Protein AF-0000000072257071 (afdb_homodimer)

Foldseek 3Di:
DKKKKKAKDFAQVLLVVFPPDDDSVCVVVVLQVLLVVLAWDDDDDRMTIHDPPRDPVSVVVSVVCSVVVGVSDVVGMDDIDMDIGDDDDDDVVVVVVLVVVVVVVVVVLVVVLVVCVVVVDDPVVNCVVSVVDDDDPVVPD/DKKKKKAKDFAQVLLVVFPPDDDSVCVVVVLQVLLVVLAWDDDDDRMTIHDPPRDPVSVVVSVVCSVVVGVSDVVGMDDIDMDIGDDDDDDVVVVVVLVVVVVVVVVVLVVVLVVCVVVPHDPVVSCVVSVVDDDDPVVPD

Solvent-accessible surface area (backbone atoms only — not comparable to full-atom values): 15346 Å² total; per-residue (Å²): 129,57,25,29,35,41,36,44,42,74,40,64,71,50,31,66,73,47,43,88,66,93,49,50,73,50,51,57,53,55,50,50,54,51,34,39,74,50,42,29,39,84,73,52,95,54,29,29,38,31,39,90,80,25,46,68,66,40,53,52,50,33,45,37,48,47,30,70,73,31,82,44,43,53,85,24,46,45,75,30,34,40,31,38,28,66,47,74,41,85,42,50,62,53,32,50,52,45,46,52,52,50,51,50,48,52,50,49,51,52,52,49,48,52,52,43,51,73,69,65,56,53,68,70,59,50,52,57,57,52,72,70,63,68,94,63,73,75,77,74,112,128,57,26,28,34,41,36,45,43,74,40,63,70,49,30,66,76,46,43,90,67,92,50,51,73,51,51,58,51,55,50,48,53,51,36,38,74,49,43,30,39,84,72,53,94,53,29,29,39,30,39,91,80,26,46,69,66,41,52,52,49,33,45,36,48,47,29,71,73,32,83,45,42,53,85,23,46,45,74,31,33,37,32,38,29,66,47,75,40,83,43,50,63,53,31,50,52,46,45,51,51,50,51,51,48,52,52,49,50,50,52,49,50,52,53,44,49,74,71,66,54,53,68,71,58,49,51,57,58,53,70,70,63,71,94,63,73,76,77,74,112

Organism: Glaesserella parasuis serovar 5 (strain SH0165) (NCBI:txid557723)

Structure (mmCIF, N/CA/C/O backbone):
data_AF-0000000072257071-model_v1
#
loop_
_entity.id
_entity.type
_entity.pdbx_description
1 polymer 'Virulence-associated protein D'
#
loop_
_atom_site.group_PDB
_atom_site.id
_atom_site.type_symbol
_atom_site.label_atom_id
_atom_site.label_alt_id
_atom_site.label_comp_id
_atom_site.label_asym_id
_atom_site.label_entity_id
_atom_site.label_seq_id
_atom_site.pdbx_PDB_ins_code
_atom_site.Cartn_x
_atom_site.Cartn_y
_atom_site.Cartn_z
_atom_site.occupancy
_atom_site.B_iso_or_equiv
_atom_site.auth_seq_id
_atom_site.auth_comp_id
_atom_site.auth_asym_id
_atom_site.auth_atom_id
_atom_site.pdbx_PDB_model_num
ATOM 1 N N . MET A 1 1 ? 20.156 -3.689 5.598 1 58.59 1 MET A N 1
ATOM 2 C CA . MET A 1 1 ? 19.812 -4.664 4.57 1 58.59 1 MET A CA 1
ATOM 3 C C . MET A 1 1 ? 18.531 -4.258 3.844 1 58.59 1 MET A C 1
ATOM 5 O O . MET A 1 1 ? 17.672 -3.588 4.418 1 58.59 1 MET A O 1
ATOM 9 N N . SER A 1 2 ? 18.438 -4.438 2.463 1 73.94 2 SER A N 1
ATOM 10 C CA . SER A 1 2 ? 17.328 -3.986 1.62 1 73.94 2 SER A CA 1
ATOM 11 C C . SER A 1 2 ? 16.094 -4.836 1.838 1 73.94 2 SER A C 1
ATOM 13 O O . SER A 1 2 ? 16.188 -6.02 2.174 1 73.94 2 SER A O 1
ATOM 15 N N . ARG A 1 3 ? 14.992 -4.168 2.082 1 87.56 3 ARG A N 1
ATOM 16 C CA . ARG A 1 3 ? 13.703 -4.855 2.174 1 87.56 3 ARG A CA 1
ATOM 17 C C . ARG A 1 3 ? 12.914 -4.715 0.877 1 87.56 3 ARG A C 1
ATOM 19 O O . ARG A 1 3 ? 13.234 -3.865 0.041 1 87.56 3 ARG A O 1
ATOM 26 N N . TYR A 1 4 ? 11.961 -5.652 0.756 1 92.06 4 TYR A N 1
ATOM 27 C CA . TYR A 1 4 ? 11.141 -5.629 -0.449 1 92.06 4 TYR A CA 1
ATOM 28 C C . TYR A 1 4 ? 9.664 -5.461 -0.102 1 92.06 4 TYR A C 1
ATOM 30 O O . TYR A 1 4 ? 9.188 -6.004 0.899 1 92.06 4 TYR A O 1
ATOM 38 N N . LEU A 1 5 ? 9.055 -4.688 -0.931 1 93.31 5 LEU A N 1
ATOM 39 C CA . LEU A 1 5 ? 7.613 -4.48 -0.868 1 93.31 5 LEU A CA 1
ATOM 40 C C . LEU A 1 5 ? 6.922 -5.113 -2.072 1 93.31 5 LEU A C 1
ATOM 42 O O . LEU A 1 5 ? 7.395 -4.98 -3.203 1 93.31 5 LEU A O 1
ATOM 46 N N . ILE A 1 6 ? 5.809 -5.824 -1.808 1 95.19 6 ILE A N 1
ATOM 47 C CA . ILE A 1 6 ? 4.961 -6.367 -2.863 1 95.19 6 ILE A CA 1
ATOM 48 C C . ILE A 1 6 ? 3.6 -5.672 -2.838 1 95.19 6 ILE A C 1
ATOM 50 O O . ILE A 1 6 ? 2.98 -5.543 -1.778 1 95.19 6 ILE A O 1
ATOM 54 N N . THR A 1 7 ? 3.211 -5.223 -3.969 1 92.88 7 THR A N 1
ATOM 55 C CA . THR A 1 7 ? 1.861 -4.691 -4.121 1 92.88 7 THR A CA 1
ATOM 56 C C . THR A 1 7 ? 1.149 -5.352 -5.297 1 92.88 7 THR A C 1
ATOM 58 O O . THR A 1 7 ? 1.79 -5.75 -6.27 1 92.88 7 THR A O 1
ATOM 61 N N . PHE A 1 8 ? -0.155 -5.434 -5.191 1 94.62 8 PHE A N 1
ATOM 62 C CA . PHE A 1 8 ? -0.979 -5.926 -6.293 1 94.62 8 PHE A CA 1
ATOM 63 C C . PHE A 1 8 ? -2.434 -5.52 -6.102 1 94.62 8 PHE A C 1
ATOM 65 O O . PHE A 1 8 ? -2.791 -4.926 -5.082 1 94.62 8 PHE A O 1
ATOM 72 N N . ASP A 1 9 ? -3.207 -5.809 -7.191 1 90.88 9 ASP A N 1
ATOM 73 C CA . ASP A 1 9 ? -4.641 -5.543 -7.145 1 90.88 9 ASP A CA 1
ATOM 74 C C . ASP A 1 9 ? -5.445 -6.82 -7.383 1 90.88 9 ASP A C 1
ATOM 76 O O . ASP A 1 9 ? -5.113 -7.609 -8.266 1 90.88 9 ASP A O 1
ATOM 80 N N . MET A 1 10 ? -6.43 -6.98 -6.469 1 92.81 10 MET A N 1
ATOM 81 C CA . MET A 1 10 ? -7.363 -8.078 -6.684 1 92.81 10 MET A CA 1
ATOM 82 C C . MET A 1 10 ? -8.695 -7.57 -7.23 1 92.81 10 MET A C 1
ATOM 84 O O . MET A 1 10 ? -9.234 -6.578 -6.73 1 92.81 10 MET A O 1
ATOM 88 N N . ASP A 1 11 ? -9.188 -8.195 -8.234 1 92.81 11 ASP A N 1
ATOM 89 C CA . ASP A 1 11 ? -10.523 -7.934 -8.75 1 92.81 11 ASP A CA 1
ATOM 90 C C . ASP A 1 11 ? -11.578 -8.688 -7.945 1 92.81 11 ASP A C 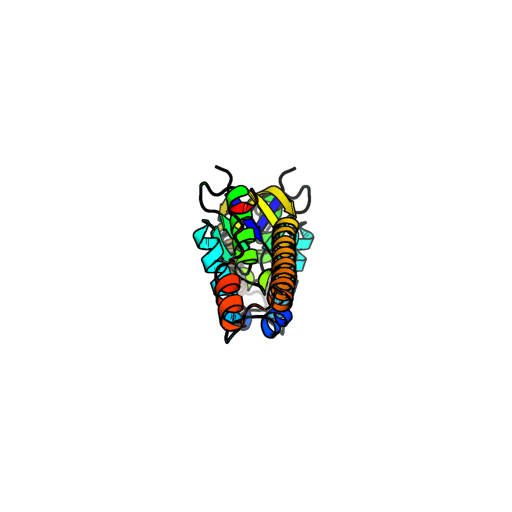1
ATOM 92 O O . ASP A 1 11 ? -11.766 -9.891 -8.125 1 92.81 11 ASP A O 1
ATOM 96 N N . THR A 1 12 ? -12.305 -7.93 -7.133 1 89.88 12 THR A N 1
ATOM 97 C CA . THR A 1 12 ? -13.242 -8.555 -6.199 1 89.88 12 THR A CA 1
ATOM 98 C C . THR A 1 12 ? -14.367 -9.258 -6.953 1 89.88 12 THR A C 1
ATOM 100 O O . THR A 1 12 ? -14.867 -10.289 -6.504 1 89.88 12 THR A O 1
ATOM 103 N N . ASN A 1 13 ? -14.836 -8.711 -8.039 1 92.69 13 ASN A N 1
ATOM 104 C CA . ASN A 1 13 ? -15.852 -9.391 -8.844 1 92.69 13 ASN A CA 1
ATOM 105 C C . ASN A 1 13 ? -15.328 -10.711 -9.406 1 92.69 13 ASN A C 1
ATOM 107 O O . ASN A 1 13 ? -16.031 -11.719 -9.391 1 92.69 13 ASN A O 1
ATOM 111 N N . CYS A 1 14 ? -14.133 -10.656 -9.859 1 94.69 14 CYS A N 1
ATOM 112 C CA . CYS A 1 14 ? -13.492 -11.875 -10.344 1 94.69 14 CYS A CA 1
ATOM 113 C C . CYS A 1 14 ? -13.391 -12.914 -9.234 1 94.69 14 CYS A C 1
ATOM 115 O O . CYS A 1 14 ? -13.68 -14.086 -9.445 1 94.69 14 CYS A O 1
ATOM 117 N N . LEU A 1 15 ? -13.047 -12.5 -8.008 1 93.5 15 LEU A N 1
ATOM 118 C CA . LEU A 1 15 ? -12.914 -13.406 -6.867 1 93.5 15 LEU A CA 1
ATOM 119 C C . LEU A 1 15 ? -14.258 -14.039 -6.516 1 93.5 15 LEU A C 1
ATOM 121 O O . LEU A 1 15 ? -14.32 -15.219 -6.18 1 93.5 15 LEU A O 1
ATOM 125 N N . LYS A 1 16 ? -15.266 -13.266 -6.582 1 91.38 16 LYS A N 1
ATOM 126 C CA . LYS A 1 16 ? -16.594 -13.789 -6.281 1 91.38 16 LYS A CA 1
ATOM 127 C C . LYS A 1 16 ? -16.969 -14.93 -7.227 1 91.38 16 LYS A C 1
ATOM 129 O O . LYS A 1 16 ? -17.594 -15.898 -6.812 1 91.38 16 LYS A O 1
ATOM 134 N N . ASP A 1 17 ? -16.516 -14.883 -8.414 1 93.12 17 ASP A N 1
ATOM 135 C CA . ASP A 1 17 ? -16.875 -15.844 -9.445 1 93.12 17 ASP A CA 1
ATOM 136 C C . ASP A 1 17 ? -15.945 -17.047 -9.43 1 93.12 17 ASP A C 1
ATOM 138 O O . ASP A 1 17 ? -16.312 -18.141 -9.891 1 93.12 17 ASP A O 1
ATOM 142 N N . ASN A 1 18 ? -14.75 -16.859 -8.875 1 92.62 18 ASN A N 1
ATOM 143 C CA . ASN A 1 18 ? -13.75 -17.891 -9.133 1 92.62 18 ASN A CA 1
ATOM 144 C C . ASN A 1 18 ? -13.219 -18.484 -7.832 1 92.62 18 ASN A C 1
ATOM 146 O O . ASN A 1 18 ? -12.633 -19.562 -7.84 1 92.62 18 ASN A O 1
ATOM 150 N N . TYR A 1 19 ? -13.406 -17.766 -6.785 1 90.44 19 TYR A N 1
ATOM 151 C CA . TYR A 1 19 ? -12.828 -18.25 -5.535 1 90.44 19 TYR A CA 1
ATOM 152 C C . TYR A 1 19 ? -13.32 -19.672 -5.223 1 90.44 19 TYR A C 1
ATOM 154 O O . TYR A 1 19 ? -14.5 -19.969 -5.395 1 90.44 19 TYR A O 1
ATOM 162 N N . HIS A 1 20 ? -12.5 -20.484 -4.715 1 86.06 20 HIS A N 1
ATOM 163 C CA . HIS A 1 20 ? -12.789 -21.906 -4.547 1 86.06 20 HIS A CA 1
ATOM 164 C C . HIS A 1 20 ? -13.648 -22.156 -3.305 1 86.06 20 HIS A C 1
ATOM 166 O O . HIS A 1 20 ? -14.32 -23.172 -3.201 1 86.06 20 HIS A O 1
ATOM 172 N N . GLY A 1 21 ? -13.562 -21.234 -2.307 1 82.81 21 GLY A N 1
ATOM 173 C CA . GLY A 1 21 ? -14.234 -21.453 -1.03 1 82.81 21 GLY A CA 1
ATOM 174 C C . GLY A 1 21 ? -15.578 -20.766 -0.943 1 82.81 21 GLY A C 1
ATOM 175 O O . GLY A 1 21 ? -16.172 -20.406 -1.966 1 82.81 21 GLY A O 1
ATOM 176 N N . ASN A 1 22 ? -16.062 -20.641 0.222 1 79.62 22 ASN A N 1
ATOM 177 C CA . ASN A 1 22 ? -17.422 -20.188 0.506 1 79.62 22 ASN A CA 1
ATOM 178 C C . ASN A 1 22 ? -17.547 -18.672 0.337 1 79.62 22 ASN A C 1
ATOM 180 O O . ASN A 1 22 ? -18.531 -18.188 -0.207 1 79.62 22 ASN A O 1
ATOM 184 N N . THR A 1 23 ? -16.531 -18.016 0.863 1 83.69 23 THR A N 1
ATOM 185 C CA . THR A 1 23 ? -16.578 -16.562 0.762 1 83.69 23 THR A CA 1
ATOM 186 C C . THR A 1 23 ? -15.266 -16.016 0.218 1 83.69 23 THR A C 1
ATOM 188 O O . THR A 1 23 ? -14.195 -16.406 0.665 1 83.69 23 THR A O 1
ATOM 191 N N . HIS A 1 24 ? -15.383 -15.117 -0.693 1 83.5 24 HIS A N 1
ATOM 192 C CA . HIS A 1 24 ? -14.219 -14.57 -1.382 1 83.5 24 HIS A CA 1
ATOM 193 C C . HIS A 1 24 ? -13.328 -13.789 -0.422 1 83.5 24 HIS A C 1
ATOM 195 O O . HIS A 1 24 ? -12.148 -13.562 -0.706 1 83.5 24 HIS A O 1
ATOM 201 N N . ASN A 1 25 ? -13.891 -13.43 0.71 1 81.81 25 ASN A N 1
ATOM 202 C CA . ASN A 1 25 ? -13.078 -12.758 1.72 1 81.81 25 ASN A CA 1
ATOM 203 C C . ASN A 1 25 ? -11.945 -13.648 2.213 1 81.81 25 ASN A C 1
ATOM 205 O O . ASN A 1 25 ? -10.906 -13.156 2.654 1 81.81 25 ASN A O 1
ATOM 209 N N . ASN A 1 26 ? -12.156 -14.93 2.047 1 90.75 26 ASN A N 1
ATOM 210 C CA . ASN A 1 26 ? -11.133 -15.867 2.479 1 90.75 26 ASN A CA 1
ATOM 211 C C . ASN A 1 26 ? -9.93 -15.852 1.539 1 90.75 26 ASN A C 1
ATOM 213 O O . ASN A 1 26 ? -8.852 -16.344 1.888 1 90.75 26 ASN A O 1
ATOM 217 N N . ALA A 1 27 ? -10.094 -15.32 0.387 1 92.81 27 ALA A N 1
ATOM 218 C CA . ALA A 1 27 ? -8.992 -15.219 -0.564 1 92.81 27 ALA A CA 1
ATOM 219 C C . ALA A 1 27 ? -7.844 -14.398 0.011 1 92.81 27 ALA A C 1
ATOM 221 O O . ALA A 1 27 ? -6.676 -14.766 -0.125 1 92.81 27 ALA A O 1
ATOM 222 N N . TYR A 1 28 ? -8.195 -13.344 0.716 1 90.88 28 TYR A N 1
ATOM 223 C CA . TYR A 1 28 ? -7.184 -12.469 1.303 1 90.88 28 TYR A CA 1
ATOM 224 C C . TYR A 1 28 ? -6.418 -13.195 2.406 1 90.88 28 TYR A C 1
ATOM 226 O O . TYR A 1 28 ? -5.223 -12.953 2.6 1 90.88 28 TYR A O 1
ATOM 234 N N . TYR A 1 29 ? -7.129 -14.016 3.078 1 93 29 TYR A N 1
ATOM 235 C CA . TYR A 1 29 ? -6.477 -14.828 4.098 1 93 29 TYR A CA 1
ATOM 236 C C . TYR A 1 29 ? -5.496 -15.812 3.469 1 93 29 TYR A C 1
ATOM 238 O O . TYR A 1 29 ? -4.379 -15.984 3.963 1 93 29 TYR A O 1
ATOM 246 N N . ASP A 1 30 ? -5.895 -16.484 2.4 1 95.06 30 ASP A N 1
ATOM 247 C CA . ASP A 1 30 ? -5.023 -17.406 1.683 1 95.06 30 ASP A CA 1
ATOM 248 C C . ASP A 1 30 ? -3.766 -16.703 1.184 1 95.06 30 ASP A C 1
ATOM 250 O O . ASP A 1 30 ? -2.658 -17.219 1.324 1 95.06 30 ASP A O 1
ATOM 254 N N . ILE A 1 31 ? -3.988 -15.531 0.643 1 96.69 31 ILE A N 1
ATOM 255 C CA . ILE A 1 31 ? -2.871 -14.75 0.125 1 96.69 31 ILE A CA 1
ATOM 256 C C . ILE A 1 31 ? -1.93 -14.375 1.268 1 96.69 31 ILE A C 1
ATOM 258 O O . ILE A 1 31 ? -0.719 -14.586 1.18 1 96.69 31 ILE A O 1
ATOM 262 N N . ARG A 1 32 ? -2.508 -13.852 2.34 1 95.69 32 ARG A N 1
ATOM 263 C CA . ARG A 1 32 ? -1.714 -13.43 3.488 1 95.69 32 ARG A CA 1
ATOM 264 C C . ARG A 1 32 ? -0.904 -14.594 4.051 1 95.69 32 ARG A C 1
ATOM 266 O O . ARG A 1 32 ? 0.295 -14.461 4.305 1 95.69 32 ARG A O 1
ATOM 273 N N . ASN A 1 33 ? -1.541 -15.68 4.227 1 96.5 33 ASN A N 1
ATOM 274 C CA . ASN A 1 33 ? -0.86 -16.844 4.77 1 96.5 33 ASN A CA 1
ATOM 275 C C . ASN A 1 33 ? 0.317 -17.266 3.895 1 96.5 33 ASN A C 1
ATOM 277 O O . ASN A 1 33 ? 1.389 -17.594 4.402 1 96.5 33 ASN A O 1
ATOM 281 N N . THR A 1 34 ? 0.102 -17.312 2.629 1 96.94 34 THR A N 1
ATOM 282 C CA . THR A 1 34 ? 1.154 -17.719 1.703 1 96.94 34 THR A CA 1
ATOM 283 C C . THR A 1 34 ? 2.314 -16.734 1.738 1 96.94 34 THR A C 1
ATOM 285 O O . THR A 1 34 ? 3.477 -17.125 1.834 1 96.94 34 THR A O 1
ATOM 288 N N . LEU A 1 35 ? 1.997 -15.461 1.686 1 97.44 35 LEU A N 1
ATOM 289 C CA . LEU A 1 35 ? 3.045 -14.445 1.68 1 97.44 35 LEU A CA 1
ATOM 290 C C . LEU A 1 35 ? 3.797 -14.43 3.006 1 97.44 35 LEU A C 1
ATOM 292 O O . LEU A 1 35 ? 5.02 -14.281 3.029 1 97.44 35 LEU A O 1
ATOM 296 N N . GLU A 1 36 ? 3.088 -14.609 4.105 1 97.06 36 GLU A N 1
ATOM 297 C CA . GLU A 1 36 ? 3.721 -14.633 5.422 1 97.06 36 GLU A CA 1
ATOM 298 C C . GLU A 1 36 ? 4.68 -15.812 5.551 1 97.06 36 GLU A C 1
ATOM 300 O O . GLU A 1 36 ? 5.73 -15.695 6.188 1 97.06 36 GLU A O 1
ATOM 305 N N . LYS A 1 37 ? 4.316 -16.875 4.973 1 96.94 37 LYS A N 1
ATOM 306 C CA . LYS A 1 37 ? 5.188 -18.047 4.969 1 96.94 37 LYS A CA 1
ATOM 307 C C . LYS A 1 37 ? 6.52 -17.75 4.293 1 96.94 37 LYS A C 1
ATOM 309 O O . LYS A 1 37 ? 7.539 -18.359 4.617 1 96.94 37 LYS A O 1
ATOM 314 N N . HIS A 1 38 ? 6.527 -16.812 3.426 1 96.88 38 HIS A N 1
ATOM 315 C CA . HIS A 1 38 ? 7.738 -16.484 2.686 1 96.88 38 HIS A CA 1
ATOM 316 C C . HIS A 1 38 ? 8.383 -15.211 3.227 1 96.88 38 HIS A C 1
ATOM 318 O O . HIS A 1 38 ? 9.211 -14.594 2.555 1 96.88 38 HIS A O 1
ATOM 324 N N . GLY A 1 39 ? 7.879 -14.758 4.375 1 96.25 39 GLY A N 1
ATOM 325 C CA . GLY A 1 39 ? 8.602 -13.719 5.094 1 96.25 39 GLY A CA 1
ATOM 326 C C . GLY A 1 39 ? 8.016 -12.336 4.891 1 96.25 39 GLY A C 1
ATOM 327 O O . GLY A 1 39 ? 8.648 -11.336 5.23 1 96.25 39 GLY A O 1
ATOM 328 N N . PHE A 1 40 ? 6.844 -12.266 4.336 1 96.69 40 PHE A N 1
ATOM 329 C CA . PHE A 1 40 ? 6.215 -10.961 4.117 1 96.69 40 PHE A CA 1
ATOM 330 C C . PHE A 1 40 ? 5.156 -10.695 5.176 1 96.69 40 PHE A C 1
ATOM 332 O O . PHE A 1 40 ? 4.43 -11.602 5.586 1 96.69 40 PHE A O 1
ATOM 339 N N . GLU A 1 41 ? 5.156 -9.414 5.574 1 94.38 41 GLU A N 1
ATOM 340 C CA . GLU A 1 41 ? 4.152 -8.969 6.535 1 94.38 41 GLU A CA 1
ATOM 341 C C . GLU A 1 41 ? 3.105 -8.086 5.871 1 94.38 41 GLU A C 1
ATOM 343 O O . GLU A 1 41 ? 3.434 -7.262 5.016 1 94.38 41 GLU A O 1
ATOM 348 N N . HIS A 1 42 ? 1.947 -8.32 6.352 1 92.19 42 HIS A N 1
ATOM 349 C CA . HIS A 1 42 ? 0.83 -7.555 5.809 1 92.19 42 HIS A CA 1
ATOM 350 C C . HIS A 1 42 ? 0.859 -6.109 6.305 1 92.19 42 HIS A C 1
ATOM 352 O O . HIS A 1 42 ? 0.956 -5.863 7.508 1 92.19 42 HIS A O 1
ATOM 358 N N . LEU A 1 43 ? 0.896 -5.137 5.375 1 82.5 43 LEU A N 1
ATOM 359 C CA . LEU A 1 43 ? 0.843 -3.727 5.742 1 82.5 43 LEU A CA 1
ATOM 360 C C . LEU A 1 43 ? -0.578 -3.186 5.617 1 82.5 43 LEU A C 1
ATOM 362 O O . LEU A 1 43 ? -1.146 -2.693 6.594 1 82.5 43 LEU A O 1
ATOM 366 N N . GLN A 1 44 ? -1.17 -3.252 4.434 1 77.5 44 GLN A N 1
ATOM 367 C CA . GLN A 1 44 ? -2.51 -2.748 4.156 1 77.5 44 GLN A CA 1
ATOM 368 C C . GLN A 1 44 ? -3.008 -3.225 2.795 1 77.5 44 GLN A C 1
ATOM 370 O O . GLN A 1 44 ? -2.252 -3.232 1.821 1 77.5 44 GLN A O 1
ATOM 375 N N . GLY A 1 45 ? -4.312 -3.635 2.924 1 79.31 45 GLY A N 1
ATOM 376 C CA . GLY A 1 45 ? -4.832 -4.109 1.651 1 79.31 45 GLY A CA 1
ATOM 377 C C . GLY A 1 45 ? -3.971 -5.184 1.018 1 79.31 45 GLY A C 1
ATOM 378 O O . GLY A 1 45 ? -3.691 -6.211 1.642 1 79.31 45 GLY A O 1
ATOM 379 N N . SER A 1 46 ? -3.506 -4.867 -0.216 1 87.19 46 SER A N 1
ATOM 380 C CA . SER A 1 46 ? -2.668 -5.797 -0.965 1 87.19 46 SER A CA 1
ATOM 381 C C . SER A 1 46 ? -1.217 -5.328 -1 1 87.19 46 SER A C 1
ATOM 383 O O . SER A 1 46 ? -0.585 -5.324 -2.059 1 87.19 46 SER A O 1
ATOM 385 N N . VAL A 1 47 ? -0.815 -4.867 0.106 1 89.25 47 VAL A N 1
ATOM 386 C CA . VAL A 1 47 ? 0.56 -4.402 0.256 1 89.25 47 VAL A CA 1
ATOM 387 C C . VAL A 1 47 ? 1.259 -5.203 1.353 1 89.25 47 VAL A C 1
ATOM 389 O O . VAL A 1 47 ? 0.772 -5.273 2.482 1 89.25 47 VAL A O 1
ATOM 392 N N . TYR A 1 48 ? 2.395 -5.789 0.983 1 93.94 48 TYR A N 1
ATOM 393 C CA . TYR A 1 48 ? 3.146 -6.641 1.899 1 93.94 48 TYR A CA 1
ATOM 394 C C . TYR A 1 48 ? 4.613 -6.227 1.945 1 93.94 48 TYR A C 1
ATOM 396 O O . TYR A 1 48 ? 5.219 -5.957 0.907 1 93.94 48 TYR A O 1
ATOM 404 N N . LEU A 1 49 ? 5.109 -6.168 3.139 1 93.62 49 LEU A N 1
ATOM 405 C CA . LEU A 1 49 ? 6.492 -5.758 3.352 1 93.62 49 LEU A CA 1
ATOM 406 C C . LEU A 1 49 ? 7.348 -6.941 3.799 1 93.62 49 LEU A C 1
ATOM 408 O O . LEU A 1 49 ? 6.992 -7.645 4.746 1 93.62 49 LEU A O 1
ATOM 412 N N . GLY A 1 50 ? 8.406 -7.133 3.088 1 94.88 50 GLY A N 1
ATOM 413 C CA . GLY A 1 50 ? 9.352 -8.164 3.492 1 94.88 50 GLY A CA 1
ATOM 414 C C . GLY A 1 50 ? 10.07 -7.84 4.785 1 94.88 50 GLY A C 1
ATOM 415 O O . GLY A 1 50 ? 10.531 -6.715 4.98 1 94.88 50 GLY A O 1
ATOM 416 N N . LYS A 1 51 ? 10.172 -8.852 5.676 1 92.75 51 LYS A N 1
ATOM 417 C CA . LYS A 1 51 ? 10.984 -8.711 6.875 1 92.75 51 LYS A CA 1
ATOM 418 C C . LYS A 1 51 ? 12.461 -8.578 6.52 1 92.75 51 LYS A C 1
ATOM 420 O O . LYS A 1 51 ? 12.836 -8.664 5.348 1 92.75 51 LYS A O 1
ATOM 425 N N . GLU A 1 52 ? 13.289 -8.281 7.555 1 87.38 52 GLU A N 1
ATOM 426 C CA . GLU A 1 52 ? 14.734 -8.211 7.328 1 87.38 52 GLU A CA 1
ATOM 427 C C . GLU A 1 52 ? 15.258 -9.5 6.707 1 87.38 52 GLU A C 1
ATOM 429 O O . GLU A 1 52 ? 14.906 -10.594 7.148 1 87.38 52 GLU A O 1
ATOM 434 N N . GLY A 1 53 ? 16.031 -9.422 5.637 1 88.81 53 GLY A N 1
ATOM 435 C CA . GLY A 1 53 ? 16.625 -10.578 4.984 1 88.81 53 GLY A CA 1
ATOM 436 C C . GLY A 1 53 ? 15.797 -11.094 3.82 1 88.81 53 GLY A C 1
ATOM 437 O O . GLY A 1 53 ? 16.25 -11.953 3.062 1 88.81 53 GLY A O 1
ATOM 438 N N . ILE A 1 54 ? 14.602 -10.609 3.672 1 91.81 54 ILE A N 1
ATOM 439 C CA . ILE A 1 54 ? 13.727 -11.023 2.582 1 91.81 54 ILE A CA 1
ATOM 440 C C . ILE A 1 54 ? 14.117 -10.289 1.301 1 91.81 54 ILE A C 1
ATOM 442 O O . ILE A 1 54 ? 14.258 -9.062 1.297 1 91.81 54 ILE A O 1
ATOM 446 N N . SER A 1 55 ? 14.367 -11.016 0.242 1 91.12 55 SER A N 1
ATOM 447 C CA . SER A 1 55 ? 14.859 -10.492 -1.027 1 91.12 55 SER A CA 1
ATOM 448 C C . SER A 1 55 ? 13.805 -10.625 -2.125 1 91.12 55 SER A C 1
ATOM 450 O O . SER A 1 55 ? 12.695 -11.102 -1.875 1 91.12 55 SER A O 1
ATOM 452 N N . GLU A 1 56 ? 14.188 -10.18 -3.285 1 91.44 56 GLU A N 1
ATOM 453 C CA . GLU A 1 56 ? 13.352 -10.297 -4.473 1 91.44 56 GLU A CA 1
ATOM 454 C C . GLU A 1 56 ? 13.023 -11.758 -4.777 1 91.44 56 GLU A C 1
ATOM 456 O O . GLU A 1 56 ? 11.914 -12.078 -5.203 1 91.44 56 GLU A O 1
ATOM 461 N N . ALA A 1 57 ? 14 -12.602 -4.559 1 92.81 57 ALA A N 1
ATOM 462 C CA . ALA A 1 57 ? 13.82 -14.023 -4.816 1 92.81 57 ALA A CA 1
ATOM 463 C C . ALA A 1 57 ? 12.695 -14.602 -3.961 1 92.81 57 ALA A C 1
ATOM 465 O O . ALA A 1 57 ? 11.883 -15.398 -4.441 1 92.81 57 ALA A O 1
ATOM 466 N N . HIS A 1 58 ? 12.641 -14.203 -2.744 1 95.06 58 HIS A N 1
ATOM 467 C CA . HIS A 1 58 ? 11.578 -14.664 -1.857 1 95.06 58 HIS A CA 1
ATOM 468 C C . HIS A 1 58 ? 10.203 -14.227 -2.369 1 95.06 58 HIS A C 1
ATOM 470 O O . HIS A 1 58 ? 9.25 -15.008 -2.326 1 95.06 58 HIS A O 1
ATOM 476 N N . GLY A 1 59 ? 10.125 -12.938 -2.871 1 95.62 59 GLY A N 1
ATOM 477 C CA . GLY A 1 59 ? 8.883 -12.469 -3.463 1 95.62 59 GLY A CA 1
ATOM 478 C C . GLY A 1 59 ? 8.469 -13.266 -4.691 1 95.62 59 GLY A C 1
ATOM 479 O O . GLY A 1 59 ? 7.297 -13.602 -4.855 1 95.62 59 GLY A O 1
ATOM 480 N N . THR A 1 60 ? 9.469 -13.531 -5.469 1 96.12 60 THR A N 1
ATOM 481 C CA . THR A 1 60 ? 9.227 -14.312 -6.676 1 96.12 60 THR A CA 1
ATOM 482 C C . THR A 1 60 ? 8.633 -15.68 -6.324 1 96.12 60 THR A C 1
ATOM 484 O O . THR A 1 60 ? 7.605 -16.078 -6.875 1 96.12 60 THR A O 1
ATOM 487 N N . ILE A 1 61 ? 9.188 -16.328 -5.367 1 95.94 61 ILE A N 1
ATOM 488 C CA . ILE A 1 61 ? 8.727 -17.656 -4.961 1 95.94 61 ILE A CA 1
ATOM 489 C C . ILE A 1 61 ? 7.332 -17.547 -4.359 1 95.94 61 ILE A C 1
ATOM 491 O O . ILE A 1 61 ? 6.484 -18.422 -4.59 1 95.94 61 ILE A O 1
ATOM 495 N N . ALA A 1 62 ? 7.129 -16.562 -3.615 1 96.75 62 ALA A N 1
ATOM 496 C CA . ALA A 1 62 ? 5.824 -16.375 -2.986 1 96.75 62 ALA A CA 1
ATOM 497 C C . ALA A 1 62 ? 4.723 -16.25 -4.035 1 96.75 62 ALA A C 1
ATOM 499 O O . ALA A 1 62 ? 3.68 -16.906 -3.93 1 96.75 62 ALA A O 1
ATOM 500 N N . ILE A 1 63 ? 4.969 -15.422 -5.031 1 97.62 63 ILE A N 1
ATOM 501 C CA . ILE A 1 63 ? 3.99 -15.219 -6.094 1 97.62 63 ILE A CA 1
ATOM 502 C C . ILE A 1 63 ? 3.805 -16.516 -6.875 1 97.62 63 ILE A C 1
ATOM 504 O O . ILE A 1 63 ? 2.686 -16.859 -7.266 1 97.62 63 ILE A O 1
ATOM 508 N N . GLN A 1 64 ? 4.879 -17.141 -7.121 1 96.19 64 GLN A N 1
ATOM 509 C CA . GLN A 1 64 ? 4.801 -18.438 -7.801 1 96.19 64 GLN A CA 1
ATOM 510 C C . GLN A 1 64 ? 3.949 -19.422 -7.012 1 96.19 64 GLN A C 1
ATOM 512 O O . GLN A 1 64 ? 3.104 -20.109 -7.582 1 96.19 64 GLN A O 1
ATOM 517 N N . ASP A 1 65 ? 4.172 -19.484 -5.73 1 96.38 65 ASP A N 1
ATOM 518 C CA . ASP A 1 65 ? 3.416 -20.375 -4.855 1 96.38 65 ASP A CA 1
ATOM 519 C C . ASP A 1 65 ? 1.925 -20.047 -4.895 1 96.38 65 ASP A C 1
ATOM 521 O O . ASP A 1 65 ? 1.092 -20.953 -5.016 1 96.38 65 ASP A O 1
ATOM 525 N N . LEU A 1 66 ? 1.59 -18.812 -4.781 1 96.75 66 LEU A N 1
ATOM 526 C CA . LEU A 1 66 ? 0.196 -18.391 -4.855 1 96.75 66 LEU A CA 1
ATOM 527 C C . LEU A 1 66 ? -0.447 -18.859 -6.156 1 96.75 66 LEU A C 1
ATOM 529 O O . LEU A 1 66 ? -1.547 -19.406 -6.141 1 96.75 66 LEU A O 1
ATOM 533 N N . THR A 1 67 ? 0.294 -18.609 -7.211 1 96.81 67 THR A N 1
ATOM 534 C CA . THR A 1 67 ? -0.238 -18.906 -8.539 1 96.81 67 THR A CA 1
ATOM 535 C C . THR A 1 67 ? -0.393 -20.422 -8.727 1 96.81 67 THR A C 1
ATOM 537 O O . THR A 1 67 ? -1.369 -20.875 -9.328 1 96.81 67 THR A O 1
ATOM 540 N N . ALA A 1 68 ? 0.555 -21.141 -8.234 1 94.75 68 ALA A N 1
ATOM 541 C CA . ALA A 1 68 ? 0.524 -22.609 -8.359 1 94.75 68 ALA A CA 1
ATOM 542 C C . ALA A 1 68 ? -0.592 -23.203 -7.516 1 94.75 68 ALA A C 1
ATOM 544 O O . ALA A 1 68 ? -1.276 -24.141 -7.949 1 94.75 68 ALA A O 1
ATOM 545 N N . LYS A 1 69 ? -0.783 -22.703 -6.395 1 93.56 69 LYS A N 1
ATOM 546 C CA . LYS A 1 69 ? -1.689 -23.281 -5.406 1 93.56 69 LYS A CA 1
ATOM 547 C C . LYS A 1 69 ? -3.139 -22.922 -5.707 1 93.56 69 LYS A C 1
ATOM 549 O O . LYS A 1 69 ? -4.047 -23.719 -5.488 1 93.56 69 LYS A O 1
ATOM 554 N N . PHE A 1 70 ? -3.268 -21.703 -6.133 1 95.25 70 PHE A N 1
ATOM 555 C CA . PHE A 1 70 ? -4.633 -21.203 -6.262 1 95.25 70 PHE A CA 1
ATOM 556 C C . PHE A 1 70 ? -4.953 -20.875 -7.715 1 95.25 70 PHE A C 1
ATOM 558 O O . PHE A 1 70 ? -4.441 -19.891 -8.266 1 95.25 70 PHE A O 1
ATOM 565 N N . ASP A 1 71 ? -5.965 -21.516 -8.273 1 93.94 71 ASP A N 1
ATOM 566 C CA . ASP A 1 71 ? -6.324 -21.328 -9.68 1 93.94 71 ASP A CA 1
ATOM 567 C C . ASP A 1 71 ? -6.938 -19.953 -9.914 1 93.94 71 ASP A C 1
ATOM 569 O O . ASP A 1 71 ? -6.852 -19.422 -11.016 1 93.94 71 ASP A O 1
ATOM 573 N N . TRP A 1 72 ? -7.52 -19.375 -8.867 1 96 72 TRP A N 1
ATOM 574 C CA . TRP A 1 72 ? -8.227 -18.109 -8.992 1 96 72 TRP A CA 1
ATOM 575 C C . TRP A 1 72 ? -7.254 -16.938 -8.93 1 96 72 TRP A C 1
ATOM 577 O O . TRP A 1 72 ? -7.617 -15.797 -9.25 1 96 72 TRP A O 1
ATOM 587 N N . PHE A 1 73 ? -6 -17.141 -8.562 1 97.12 73 PHE A N 1
ATOM 588 C CA . PHE A 1 73 ? -5.105 -16.031 -8.266 1 97.12 73 PHE A CA 1
ATOM 589 C C . PHE A 1 73 ? -4.738 -15.273 -9.539 1 97.12 73 PHE A C 1
ATOM 591 O O . PHE A 1 73 ? -5.016 -14.078 -9.656 1 97.12 73 PHE A O 1
ATOM 598 N N . TYR A 1 74 ? -4.238 -15.953 -10.469 1 97.12 74 TYR A N 1
ATOM 599 C CA . TYR A 1 74 ? -3.729 -15.297 -11.664 1 97.12 74 TYR A CA 1
ATOM 600 C C . TYR A 1 74 ? -4.844 -14.555 -12.398 1 97.12 74 TYR A C 1
ATOM 602 O O . TYR A 1 74 ? -4.699 -13.383 -12.742 1 97.12 74 TYR A O 1
ATOM 610 N N . PRO A 1 75 ? -6.016 -15.234 -12.656 1 96.81 75 PRO A N 1
ATOM 611 C CA . PRO A 1 75 ? -7.039 -14.508 -13.414 1 96.81 75 PRO A CA 1
ATOM 612 C C . PRO A 1 75 ? -7.562 -13.281 -12.672 1 96.81 75 PRO A C 1
ATOM 614 O O . PRO A 1 75 ? -8.078 -12.352 -13.305 1 96.81 75 PRO A O 1
ATOM 617 N N . CYS A 1 76 ? -7.438 -13.219 -11.359 1 96.88 76 CYS A N 1
ATOM 618 C CA . CYS A 1 76 ? -8.102 -12.172 -10.594 1 96.88 76 CYS A CA 1
ATOM 619 C C . CYS A 1 76 ? -7.105 -11.133 -10.109 1 96.88 76 CYS A C 1
ATOM 621 O O . CYS A 1 76 ? -7.496 -10.125 -9.516 1 96.88 76 CYS A O 1
ATOM 623 N N . VAL A 1 77 ? -5.727 -11.328 -10.32 1 96.62 77 VAL A N 1
ATOM 624 C CA . VAL A 1 77 ? -4.711 -10.398 -9.836 1 96.62 77 VAL A CA 1
ATOM 625 C C . VAL A 1 77 ? -4.184 -9.555 -10.992 1 96.62 77 VAL A C 1
ATOM 627 O O . VAL A 1 77 ? -4.148 -10.016 -12.133 1 96.62 77 VAL A O 1
ATOM 630 N N . SER A 1 78 ? -3.834 -8.312 -10.758 1 94.75 78 SER A N 1
ATOM 631 C CA . SER A 1 78 ? -3.164 -7.445 -11.727 1 94.75 78 SER A CA 1
ATOM 632 C C . SER A 1 78 ? -2.193 -6.496 -11.031 1 94.75 78 SER A C 1
ATOM 634 O O . SER A 1 78 ? -2.193 -6.379 -9.805 1 94.75 78 SER A O 1
ATOM 636 N N . ASN A 1 79 ? -1.315 -5.934 -11.781 1 92.62 79 ASN A N 1
ATOM 637 C CA . ASN A 1 79 ? -0.427 -4.871 -11.328 1 92.62 79 ASN A CA 1
ATOM 638 C C . ASN A 1 79 ? 0.449 -5.332 -10.164 1 92.62 79 ASN A C 1
ATOM 640 O O . ASN A 1 79 ? 0.531 -4.656 -9.133 1 92.62 79 ASN A O 1
ATOM 644 N N . ILE A 1 80 ? 0.968 -6.543 -10.297 1 95.62 80 ILE A N 1
ATOM 645 C CA . ILE A 1 80 ? 1.936 -7 -9.305 1 95.62 80 ILE A CA 1
ATOM 646 C C . ILE A 1 80 ? 3.23 -6.203 -9.438 1 95.62 80 ILE A C 1
ATOM 648 O O . ILE A 1 80 ? 3.85 -6.191 -10.508 1 95.62 80 ILE A O 1
ATOM 652 N N . LYS A 1 81 ? 3.666 -5.609 -8.359 1 93.44 81 LYS A N 1
ATOM 653 C CA . LYS A 1 81 ? 4.887 -4.809 -8.375 1 93.44 81 LYS A CA 1
ATOM 654 C C . LYS A 1 81 ? 5.789 -5.156 -7.191 1 93.44 81 LYS A C 1
ATOM 656 O O . LYS A 1 81 ? 5.305 -5.395 -6.082 1 93.44 81 LYS A O 1
ATOM 661 N N . PHE A 1 82 ? 7.035 -5.215 -7.441 1 93.94 82 PHE A N 1
ATOM 662 C CA . PHE A 1 82 ? 8.07 -5.297 -6.418 1 93.94 82 PHE A CA 1
ATOM 663 C C . PHE A 1 82 ? 8.789 -3.963 -6.27 1 93.94 82 PHE A C 1
ATOM 665 O O . PHE A 1 82 ? 9.102 -3.303 -7.266 1 93.94 82 PHE A O 1
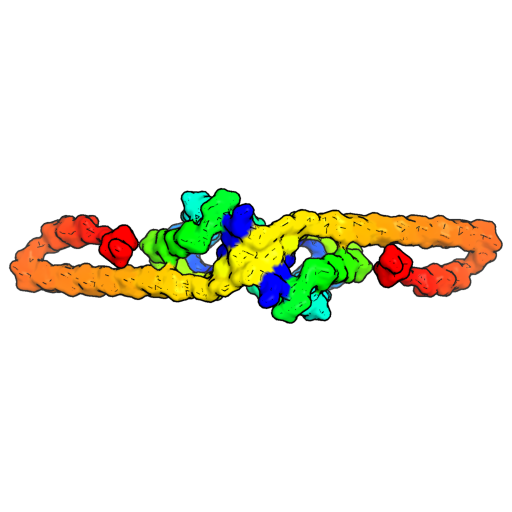ATOM 672 N N . TYR A 1 83 ? 8.992 -3.551 -5.086 1 91.44 83 TYR A N 1
ATOM 673 C CA . TYR A 1 83 ? 9.812 -2.379 -4.789 1 91.44 83 TYR A CA 1
ATOM 674 C C . TYR A 1 83 ? 10.961 -2.738 -3.857 1 91.44 83 TYR A C 1
ATOM 676 O O . TYR A 1 83 ? 10.75 -3.369 -2.818 1 91.44 83 TYR A O 1
ATOM 684 N N . ARG A 1 84 ? 12.109 -2.436 -4.254 1 92.25 84 ARG A N 1
ATOM 685 C CA . ARG A 1 84 ? 13.242 -2.531 -3.338 1 92.25 84 ARG A CA 1
ATOM 686 C C . ARG A 1 84 ? 13.32 -1.309 -2.43 1 92.25 84 ARG A C 1
ATOM 688 O O . ARG A 1 84 ? 13.391 -0.175 -2.908 1 92.25 84 ARG A O 1
ATOM 695 N N . ILE A 1 85 ? 13.273 -1.632 -1.16 1 90.69 85 ILE A N 1
ATOM 696 C CA . ILE A 1 85 ? 13.258 -0.551 -0.179 1 90.69 85 ILE A CA 1
ATOM 697 C C . ILE A 1 85 ? 14.664 -0.34 0.38 1 90.69 85 ILE A C 1
ATOM 699 O O . ILE A 1 85 ? 15.328 -1.297 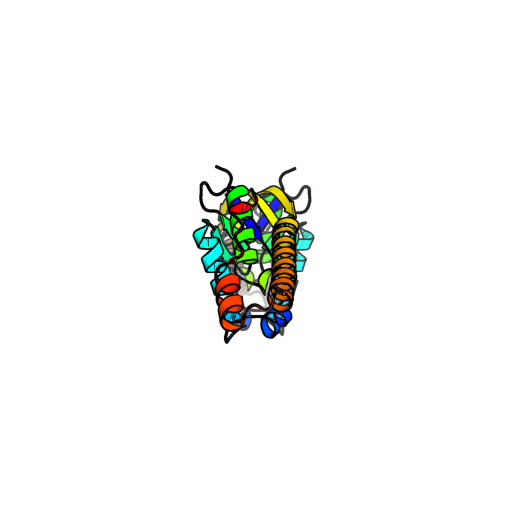0.781 1 90.69 85 ILE A O 1
ATOM 703 N N . GLU A 1 86 ? 15.086 0.83 0.364 1 89.31 86 GLU A N 1
ATOM 704 C CA . GLU A 1 86 ? 16.375 1.194 0.933 1 89.31 86 GLU A CA 1
ATOM 705 C C . GLU A 1 86 ? 16.25 1.553 2.41 1 89.31 86 GLU A C 1
ATOM 707 O O . GLU A 1 86 ? 17.109 1.183 3.221 1 89.31 86 GLU A O 1
ATOM 712 N N . SER A 1 87 ? 15.258 2.268 2.783 1 88.88 87 SER A N 1
ATOM 713 C CA . SER A 1 87 ? 15.023 2.705 4.156 1 88.88 87 SER A CA 1
ATOM 714 C C . SER A 1 87 ? 13.555 3.051 4.387 1 88.88 87 SER A C 1
ATOM 716 O O . SER A 1 87 ? 12.805 3.248 3.434 1 88.88 87 SER A O 1
ATOM 718 N N . ASP A 1 88 ? 13.125 2.928 5.66 1 89.06 88 ASP A N 1
ATOM 719 C CA . ASP A 1 88 ? 11.789 3.359 6.051 1 89.06 88 ASP A CA 1
ATOM 720 C C . ASP A 1 88 ? 11.844 4.336 7.227 1 89.06 88 ASP A C 1
ATOM 722 O O . ASP A 1 88 ? 12.867 4.426 7.914 1 89.06 88 ASP A O 1
ATOM 726 N N . LEU A 1 89 ? 10.781 5.105 7.316 1 91.31 89 LEU A N 1
ATOM 727 C CA . LEU A 1 89 ? 10.68 6.102 8.375 1 91.31 89 LEU A CA 1
ATOM 728 C C . LEU A 1 89 ? 9.242 6.215 8.883 1 91.31 89 LEU A C 1
ATOM 730 O O . LEU A 1 89 ? 8.312 6.336 8.086 1 91.31 89 LEU A O 1
ATOM 734 N N . ASN A 1 90 ? 9.094 6.031 10.25 1 93.38 90 ASN A N 1
ATOM 735 C CA . ASN A 1 90 ? 7.82 6.418 10.844 1 93.38 90 ASN A CA 1
ATOM 736 C C . ASN A 1 90 ? 7.594 7.926 10.758 1 93.38 90 ASN A C 1
ATOM 738 O O . ASN A 1 90 ? 8.375 8.703 11.312 1 93.38 90 ASN A O 1
ATOM 742 N N . ALA A 1 91 ? 6.523 8.312 10.078 1 95.75 91 ALA A N 1
ATOM 743 C CA . ALA A 1 91 ? 6.344 9.734 9.781 1 95.75 91 ALA A CA 1
ATOM 744 C C . ALA A 1 91 ? 5.141 10.305 10.531 1 95.75 91 ALA A C 1
ATOM 746 O O . ALA A 1 91 ? 4.656 11.391 10.203 1 95.75 91 ALA A O 1
ATOM 747 N N . ASP A 1 92 ? 4.664 9.641 11.547 1 96.31 92 ASP A N 1
ATOM 748 C CA . ASP A 1 92 ? 3.537 10.117 12.344 1 96.31 92 ASP A CA 1
ATOM 749 C C . ASP A 1 92 ? 3.83 11.492 12.938 1 96.31 92 ASP A C 1
ATOM 751 O O . ASP A 1 92 ? 2.926 12.32 13.078 1 96.31 92 ASP A O 1
ATOM 755 N N . PHE A 1 93 ? 5.09 11.664 13.297 1 96 93 PHE A N 1
ATOM 756 C CA . PHE A 1 93 ? 5.484 12.883 14 1 96 93 PHE A CA 1
ATOM 757 C C . PHE A 1 93 ? 5.211 14.109 13.141 1 96 93 PHE A C 1
ATOM 759 O O . PHE A 1 93 ? 5.004 15.211 13.672 1 96 93 PHE A O 1
ATOM 766 N N . ILE A 1 94 ? 5.223 13.969 11.859 1 96.12 94 ILE A N 1
ATOM 767 C CA . ILE A 1 94 ? 5.012 15.094 10.953 1 96.12 94 ILE A CA 1
ATOM 768 C C . ILE A 1 94 ? 3.6 15.648 11.133 1 96.12 94 ILE A C 1
ATOM 770 O O . ILE A 1 94 ? 3.418 16.844 11.328 1 96.12 94 ILE A O 1
ATOM 774 N N . ALA A 1 95 ? 2.648 14.797 11.07 1 97 95 ALA A N 1
ATOM 775 C CA . ALA A 1 95 ? 1.262 15.211 11.273 1 97 95 ALA A CA 1
ATOM 776 C C . ALA A 1 95 ? 1.037 15.711 12.695 1 97 95 ALA A C 1
ATOM 778 O O . ALA A 1 95 ? 0.343 16.703 12.914 1 97 95 ALA A O 1
ATOM 779 N N . GLU A 1 96 ? 1.615 15.016 13.625 1 96.62 96 GLU A N 1
ATOM 780 C CA . GLU A 1 96 ? 1.456 15.375 15.031 1 96.62 96 GLU A CA 1
ATOM 781 C C . GLU A 1 96 ? 1.955 16.797 15.297 1 96.62 96 GLU A C 1
ATOM 783 O O . GLU A 1 96 ? 1.283 17.578 15.977 1 96.62 96 GLU A O 1
ATOM 788 N N . ASN A 1 97 ? 3.092 17.109 14.781 1 95.31 97 ASN A N 1
ATOM 789 C CA . ASN A 1 97 ? 3.676 18.422 15 1 95.31 97 ASN A CA 1
ATOM 790 C C . ASN A 1 97 ? 2.795 19.531 14.43 1 95.31 97 ASN A C 1
ATOM 792 O O . ASN A 1 97 ? 2.598 20.562 15.07 1 95.31 97 ASN A O 1
ATOM 796 N N . VAL A 1 98 ? 2.348 19.312 13.273 1 95.56 98 VAL A N 1
ATOM 797 C CA . VAL A 1 98 ? 1.48 20.312 12.664 1 95.56 98 VAL A CA 1
ATOM 798 C C . VAL A 1 98 ? 0.183 20.422 13.461 1 95.56 98 VAL A C 1
ATOM 800 O O . VAL A 1 98 ? -0.325 21.531 13.68 1 95.56 98 VAL A O 1
ATOM 803 N N . HIS A 1 99 ? -0.355 19.312 13.867 1 96 99 HIS A N 1
ATOM 804 C CA . HIS A 1 99 ? -1.573 19.328 14.672 1 96 99 HIS A CA 1
ATOM 805 C C . HIS A 1 99 ? -1.379 20.125 15.953 1 96 99 HIS A C 1
ATOM 807 O O . HIS A 1 99 ? -2.229 20.938 16.312 1 96 99 HIS A O 1
ATOM 813 N N . LYS A 1 100 ? -0.303 19.875 16.625 1 95.81 100 LYS A N 1
ATOM 814 C CA . LYS A 1 100 ? 0.008 20.594 17.859 1 95.81 100 LYS A CA 1
ATOM 815 C C . LYS A 1 100 ? 0.139 22.078 17.594 1 95.81 100 LYS A C 1
ATOM 817 O O . LYS A 1 100 ? -0.352 22.891 18.391 1 95.81 100 LYS A O 1
ATOM 822 N N . ALA A 1 101 ? 0.812 22.422 16.531 1 94.19 101 ALA A N 1
ATOM 823 C CA . ALA A 1 101 ? 0.959 23.828 16.172 1 94.19 101 ALA A CA 1
ATOM 824 C C . ALA A 1 101 ? -0.399 24.469 15.914 1 94.19 101 ALA A C 1
ATOM 826 O O . ALA A 1 101 ? -0.636 25.609 16.328 1 94.19 101 ALA A O 1
ATOM 827 N N . LYS A 1 102 ? -1.185 23.812 15.305 1 94.19 102 LYS A N 1
ATOM 828 C CA . LYS A 1 102 ? -2.518 24.328 15 1 94.19 102 LYS A CA 1
ATOM 829 C C . LYS A 1 102 ? -3.342 24.5 16.281 1 94.19 102 LYS A C 1
ATOM 831 O O . LYS A 1 102 ? -4.059 25.484 16.422 1 94.19 102 LYS A O 1
ATOM 836 N N . GLU A 1 103 ? -3.238 23.531 17.109 1 94.94 103 GLU A N 1
ATOM 837 C CA . GLU A 1 103 ? -3.947 23.641 18.375 1 94.94 103 GLU A CA 1
ATOM 838 C C . GLU A 1 103 ? -3.441 24.812 19.203 1 94.94 103 GLU A C 1
ATOM 840 O O . GLU A 1 103 ? -4.23 25.516 19.844 1 94.94 103 GLU A O 1
ATOM 845 N N . ALA A 1 104 ? -2.189 24.938 19.172 1 93.88 104 ALA A N 1
ATOM 846 C CA . ALA A 1 104 ? -1.602 26.078 19.875 1 93.88 104 ALA A CA 1
ATOM 847 C C . ALA A 1 104 ? -2.088 27.391 19.281 1 93.88 104 ALA A C 1
ATOM 849 O O . ALA A 1 104 ? -2.391 28.344 20.016 1 93.88 104 ALA A O 1
ATOM 850 N N . PHE A 1 105 ? -2.152 27.438 18.047 1 93.69 105 PHE A N 1
ATOM 851 C CA . PHE A 1 105 ? -2.654 28.609 17.359 1 93.69 105 PHE A CA 1
ATOM 852 C C . PHE A 1 105 ? -4.102 28.891 17.75 1 93.69 105 PHE A C 1
ATOM 854 O O . PHE A 1 105 ? -4.461 30.031 18.031 1 93.69 105 PHE A O 1
ATOM 861 N N . LYS A 1 106 ? -4.848 27.906 17.812 1 93.5 106 LYS A N 1
ATOM 862 C CA . LYS A 1 106 ? -6.254 28.062 18.172 1 93.5 106 LYS A CA 1
ATOM 863 C C . LYS A 1 106 ? -6.395 28.578 19.594 1 93.5 106 LYS A C 1
ATOM 865 O O . LYS A 1 106 ? -7.254 29.422 19.875 1 93.5 106 LYS A O 1
ATOM 870 N N . GLN A 1 107 ? -5.562 28.062 20.438 1 94.62 107 GLN A N 1
ATOM 871 C CA . GLN A 1 107 ? -5.582 28.531 21.828 1 94.62 107 GLN A CA 1
ATOM 872 C C . GLN A 1 107 ? -5.164 29.984 21.922 1 94.62 107 GLN A C 1
ATOM 874 O O . GLN A 1 107 ? -5.734 30.75 22.719 1 94.62 107 GLN A O 1
ATOM 879 N N . GLN A 1 108 ? -4.191 30.281 21.156 1 93.69 108 GLN A N 1
ATOM 880 C CA . GLN A 1 108 ? -3.75 31.672 21.125 1 93.69 108 GLN A CA 1
ATOM 881 C C . GLN A 1 108 ? -4.863 32.594 20.609 1 93.69 108 GLN A C 1
ATOM 883 O O . GLN A 1 108 ? -5.035 33.688 21.125 1 93.69 108 GLN A O 1
ATOM 888 N N . MET A 1 109 ? -5.504 32.156 19.672 1 94 109 MET A N 1
ATOM 889 C CA . MET A 1 109 ? -6.609 32.938 19.125 1 94 109 MET A CA 1
ATOM 890 C C . MET A 1 109 ? -7.723 33.094 20.156 1 94 109 MET A C 1
ATOM 892 O O . MET A 1 109 ? -8.344 34.156 20.234 1 94 109 MET A O 1
ATOM 896 N N . LYS A 1 110 ? -7.984 32.094 20.906 1 94.81 110 LYS A N 1
ATOM 897 C CA . LYS A 1 110 ? -8.977 32.188 21.984 1 94.81 110 LYS A CA 1
ATOM 898 C C . LYS A 1 110 ? -8.562 33.219 23.031 1 94.81 110 LYS A C 1
ATOM 900 O O . LYS A 1 110 ? -9.375 34 23.5 1 94.81 110 LYS A O 1
ATOM 905 N N . THR A 1 111 ? -7.348 33.125 23.406 1 96.06 111 THR A N 1
ATOM 906 C CA . THR A 1 111 ? -6.805 34.062 24.375 1 96.06 111 THR A CA 1
ATOM 907 C C . THR A 1 111 ? -6.879 35.5 23.828 1 96.06 111 THR A C 1
ATOM 909 O O . THR A 1 111 ? -7.246 36.438 24.562 1 96.06 111 THR A O 1
ATOM 912 N N . LEU A 1 112 ? -6.531 35.688 22.578 1 94.06 112 LEU A N 1
ATOM 913 C CA . LEU A 1 112 ? -6.621 36.969 21.922 1 94.06 112 LEU A CA 1
ATOM 914 C C . LEU A 1 112 ? -8.055 37.5 21.938 1 94.06 112 LEU A C 1
ATOM 916 O O . LEU A 1 112 ? -8.297 38.656 22.203 1 94.06 112 LEU A O 1
ATOM 920 N N . GLU A 1 113 ? -8.922 36.656 21.625 1 95.69 113 GLU A N 1
ATOM 921 C CA . GLU A 1 113 ? -10.336 37.031 21.625 1 95.69 113 GLU A CA 1
ATOM 922 C C . GLU A 1 113 ? -10.773 37.531 23 1 95.69 113 GLU A C 1
ATOM 924 O O . GLU A 1 113 ? -11.414 38.594 23.109 1 95.69 113 GLU A O 1
ATOM 929 N N . LEU A 1 114 ? -10.422 36.812 24.016 1 95.69 114 LEU A N 1
ATOM 930 C CA . LEU A 1 114 ? -10.781 37.188 25.375 1 95.69 114 LEU A CA 1
ATOM 931 C C . LEU A 1 114 ? -10.164 38.531 25.75 1 95.69 114 LEU A C 1
ATOM 933 O O . LEU A 1 114 ? -10.812 39.375 26.391 1 95.69 114 LEU A O 1
ATOM 937 N N . THR A 1 115 ? -8.945 38.688 25.359 1 96.25 115 THR A N 1
ATOM 938 C CA . THR A 1 115 ? -8.25 39.938 25.625 1 96.25 115 THR A CA 1
ATOM 939 C C . THR A 1 115 ? -8.953 41.094 24.938 1 96.25 115 THR A C 1
ATOM 941 O O . THR A 1 115 ? -9.133 42.156 25.531 1 96.25 115 THR A O 1
ATOM 944 N N . LEU A 1 116 ? -9.383 40.875 23.719 1 95 116 LEU A N 1
ATOM 945 C CA . LEU A 1 116 ? -10.062 41.938 22.953 1 95 116 LEU A CA 1
ATOM 946 C C . LEU A 1 116 ? -11.43 42.25 23.562 1 95 116 LEU A C 1
ATOM 948 O O . LEU A 1 116 ? -11.828 43.406 23.641 1 95 116 LEU A O 1
ATOM 952 N N . ILE A 1 117 ? -12.117 41.281 24.047 1 95.75 117 ILE A N 1
ATOM 953 C CA . ILE A 1 117 ? -13.398 41.438 24.719 1 95.75 117 ILE A CA 1
ATOM 954 C C . ILE A 1 117 ? -13.227 42.25 25.984 1 95.75 117 ILE A C 1
ATOM 956 O O . ILE A 1 117 ? -13.961 43.219 26.219 1 95.75 117 ILE A O 1
ATOM 960 N N . ASN A 1 118 ? -12.242 41.906 26.719 1 96.19 118 ASN A N 1
ATOM 961 C CA . ASN A 1 118 ? -11.984 42.562 27.984 1 96.19 118 ASN A CA 1
ATOM 962 C C . ASN A 1 118 ? -11.523 44 27.797 1 96.19 118 ASN A C 1
ATOM 964 O O . ASN A 1 118 ? -11.664 44.844 28.703 1 96.19 118 ASN A O 1
ATOM 968 N N . SER A 1 119 ? -11 44.312 26.609 1 96 119 SER A N 1
ATOM 969 C CA . SER A 1 119 ? -10.539 45.656 26.297 1 96 119 SER A CA 1
ATOM 970 C C . SER A 1 119 ? -11.695 46.562 25.844 1 96 119 SER A C 1
ATOM 972 O O . SER A 1 119 ? -11.516 47.75 25.594 1 96 119 SER A O 1
ATOM 974 N N . GLY A 1 120 ? -12.844 45.969 25.688 1 94.81 120 GLY A N 1
ATOM 975 C CA . GLY A 1 120 ? -14.047 46.719 25.406 1 94.81 120 GLY A CA 1
ATOM 976 C C . GLY A 1 120 ? -14.352 46.844 23.922 1 94.81 120 GLY A C 1
ATOM 977 O O . GLY A 1 120 ? -15.188 47.656 23.5 1 94.81 120 GLY A O 1
ATOM 978 N N . LEU A 1 121 ? -13.609 46.094 23.078 1 93.56 121 LEU A N 1
ATOM 979 C CA . LEU A 1 121 ? -13.852 46.156 21.641 1 93.56 121 LEU A CA 1
ATOM 980 C C . LEU A 1 121 ? -15.188 45.5 21.281 1 93.56 121 LEU A C 1
ATOM 982 O O . LEU A 1 121 ? -15.578 44.5 21.906 1 93.56 121 LEU A O 1
ATOM 986 N N . GLU A 1 122 ? -15.891 46.062 20.297 1 95.88 122 GLU A N 1
ATOM 987 C CA . GLU A 1 122 ? -17.156 45.531 19.828 1 95.88 122 GLU A CA 1
ATOM 988 C C . GLU A 1 122 ? -16.969 44.188 19.094 1 95.88 122 GLU A C 1
ATOM 990 O O . GLU A 1 122 ? -15.938 44 18.438 1 95.88 122 GLU A O 1
ATOM 995 N N . ARG A 1 123 ? -17.969 43.312 19.125 1 95.31 123 ARG A N 1
ATOM 996 C CA . ARG A 1 123 ? -17.906 41.969 18.578 1 95.31 123 ARG A CA 1
ATOM 997 C C . ARG A 1 123 ? -17.578 42 17.078 1 95.31 123 ARG A C 1
ATOM 999 O O . ARG A 1 123 ? -16.766 41.219 16.609 1 95.31 123 ARG A O 1
ATOM 1006 N N . ALA A 1 124 ? -18.188 43 16.406 1 95.69 124 ALA A N 1
ATOM 1007 C CA . ALA A 1 124 ? -17.953 43.094 14.969 1 95.69 124 ALA A CA 1
ATOM 1008 C C . ALA A 1 124 ? -16.484 43.344 14.656 1 95.69 124 ALA A C 1
ATOM 1010 O O . ALA A 1 124 ? -15.93 42.781 13.719 1 95.69 124 ALA A O 1
ATOM 1011 N N . LYS A 1 125 ? -15.883 44.25 15.406 1 95.94 125 LYS A N 1
ATOM 1012 C CA . LYS A 1 125 ? -14.477 44.562 15.219 1 95.94 125 LYS A CA 1
ATOM 1013 C C . LYS A 1 125 ? -13.578 43.406 15.594 1 95.94 125 LYS A C 1
ATOM 1015 O O . LYS A 1 125 ? -12.555 43.156 14.945 1 95.94 125 LYS A O 1
ATOM 1020 N N . ILE A 1 126 ? -13.906 42.719 16.656 1 96.56 126 ILE A N 1
ATOM 1021 C CA . ILE A 1 126 ? -13.156 41.531 17.109 1 96.56 126 ILE A CA 1
ATOM 1022 C C . ILE A 1 126 ? -13.148 40.5 16 1 96.56 126 ILE A C 1
ATOM 1024 O O . ILE A 1 126 ? -12.094 39.938 15.664 1 96.56 126 ILE A O 1
ATOM 1028 N N . ASP A 1 127 ? -14.312 40.188 15.453 1 95.31 127 ASP A N 1
ATOM 1029 C CA . ASP A 1 127 ? -14.422 39.188 14.375 1 95.31 127 ASP A CA 1
ATOM 1030 C C . ASP A 1 127 ? -13.562 39.594 13.18 1 95.31 127 ASP A C 1
ATOM 1032 O O . ASP A 1 127 ? -12.938 38.719 12.547 1 95.31 127 ASP A O 1
ATOM 1036 N N . GLU A 1 128 ? -13.555 40.875 12.867 1 95.12 128 GLU A N 1
ATOM 1037 C CA . GLU A 1 128 ? -12.742 41.375 11.773 1 95.12 128 GLU A CA 1
ATOM 1038 C C . GLU A 1 128 ? -11.258 41.094 12.008 1 95.12 128 GLU A C 1
ATOM 1040 O O . GLU A 1 128 ? -10.547 40.688 11.094 1 95.12 128 GLU A O 1
ATOM 1045 N N . ILE A 1 129 ? -10.82 41.344 13.227 1 94 129 ILE A N 1
ATOM 1046 C CA . ILE A 1 129 ? -9.422 41.156 13.594 1 94 129 ILE A CA 1
ATOM 1047 C C . ILE A 1 129 ? -9.078 39.688 13.555 1 94 129 ILE A C 1
ATOM 1049 O O . ILE A 1 129 ? -8.062 39.281 12.977 1 94 129 ILE A O 1
ATOM 1053 N N . LEU A 1 130 ? -9.945 38.844 14.117 1 94.19 130 LEU A N 1
ATOM 1054 C CA . LEU A 1 130 ? -9.688 37.406 14.219 1 94.19 130 LEU A CA 1
ATOM 1055 C C . LEU A 1 130 ? -9.719 36.75 12.836 1 94.19 130 LEU A C 1
ATOM 1057 O O . LEU A 1 130 ? -8.953 35.812 12.562 1 94.19 130 LEU A O 1
ATOM 1061 N N . ASN A 1 131 ? -10.555 37.188 11.953 1 92.12 131 ASN A N 1
ATOM 1062 C CA . ASN A 1 131 ? -10.695 36.625 10.617 1 92.12 131 ASN A CA 1
ATOM 1063 C C . ASN A 1 131 ? -9.445 36.875 9.766 1 92.12 131 ASN A C 1
ATOM 1065 O O . ASN A 1 131 ? -9.211 36.156 8.781 1 92.12 131 ASN A O 1
ATOM 1069 N N . LYS A 1 132 ? -8.648 37.812 10.188 1 91.62 132 LYS A N 1
ATOM 1070 C CA . LYS A 1 132 ? -7.414 38.125 9.469 1 91.62 132 LYS A CA 1
ATOM 1071 C C . LYS A 1 132 ? -6.281 37.188 9.898 1 91.62 132 LYS A C 1
ATOM 1073 O O . LYS A 1 132 ? -5.246 37.125 9.234 1 91.62 132 LYS A O 1
ATOM 1078 N N . GLN A 1 133 ? -6.566 36.5 11.094 1 88.5 133 GLN A N 1
ATOM 1079 C CA . GLN A 1 133 ? -5.543 35.562 11.578 1 88.5 133 GLN A CA 1
ATOM 1080 C C . GLN A 1 133 ? -5.723 34.188 10.969 1 88.5 133 GLN A C 1
ATOM 1082 O O . GLN A 1 133 ? -6.699 33.5 11.258 1 88.5 133 GLN A O 1
ATOM 1087 N N . ILE A 1 134 ? -4.828 33.812 10.07 1 87.56 134 ILE A N 1
ATOM 1088 C CA . ILE A 1 134 ? -4.926 32.531 9.406 1 87.56 134 ILE A CA 1
ATOM 1089 C C . ILE A 1 134 ? -3.719 31.672 9.773 1 87.56 134 ILE A C 1
ATOM 1091 O O . ILE A 1 134 ? -2.58 32.125 9.75 1 87.56 134 ILE A O 1
ATOM 1095 N N . PHE A 1 135 ? -4.039 30.391 10.133 1 89 135 PHE A N 1
ATOM 1096 C CA . PHE A 1 135 ? -2.959 29.453 10.414 1 89 135 PHE A CA 1
ATOM 1097 C C . PHE A 1 135 ? -2.135 29.188 9.164 1 89 135 PHE A C 1
ATOM 1099 O O . PHE A 1 135 ? -2.688 28.906 8.094 1 89 135 PHE A O 1
ATOM 1106 N N . SER A 1 136 ? -0.768 29.422 9.188 1 83.25 136 SER A N 1
ATOM 1107 C CA . SER A 1 136 ? 0.134 29.125 8.07 1 83.25 136 SER A CA 1
ATOM 1108 C C . SER A 1 136 ? 1.378 28.391 8.547 1 83.25 136 SER A C 1
ATOM 1110 O O . SER A 1 136 ? 1.923 28.688 9.609 1 83.25 136 SER A O 1
ATOM 1112 N N . LEU A 1 137 ? 1.696 27.312 7.848 1 76.12 137 LEU A N 1
ATOM 1113 C CA . LEU A 1 137 ? 2.908 26.562 8.156 1 76.12 137 LEU A CA 1
ATOM 1114 C C . LEU A 1 137 ? 4.152 27.344 7.758 1 76.12 137 LEU A C 1
ATOM 1116 O O . LEU A 1 137 ? 5.238 27.109 8.297 1 76.12 137 LEU A O 1
ATOM 1120 N N . GLU A 1 138 ? 4.129 28.125 6.625 1 62.56 138 GLU A N 1
ATOM 1121 C CA . GLU A 1 138 ? 5.293 28.906 6.195 1 62.56 138 GLU A CA 1
ATOM 1122 C C . GLU A 1 138 ? 5.938 29.625 7.371 1 62.56 138 GLU A C 1
ATOM 1124 O O . GLU A 1 138 ? 7.156 29.797 7.414 1 62.56 138 GLU A O 1
ATOM 1129 N N . ASN A 1 139 ? 5.25 30.141 8.125 1 46.31 139 ASN A N 1
ATOM 1130 C CA . ASN A 1 139 ? 5.789 31.078 9.102 1 46.31 139 ASN A CA 1
ATOM 1131 C C . ASN A 1 139 ? 6.625 30.359 10.164 1 46.31 139 ASN A C 1
ATOM 1133 O O . ASN A 1 139 ? 7.258 31.016 11 1 46.31 139 ASN A O 1
ATOM 1137 N N . ARG A 1 140 ? 6.684 29.062 10.344 1 43.38 140 ARG A N 1
ATOM 1138 C CA . ARG A 1 140 ? 7.438 28.5 11.461 1 43.38 140 ARG A CA 1
ATOM 1139 C C . ARG A 1 140 ? 8.688 27.781 10.969 1 43.38 140 ARG A C 1
ATOM 1141 O O . ARG A 1 140 ? 9.375 27.109 11.742 1 43.38 140 ARG A O 1
ATOM 1148 N N . ILE A 1 141 ? 9.023 27.547 9.617 1 37.28 141 ILE A N 1
ATOM 1149 C CA . ILE A 1 141 ? 10.422 27.234 9.336 1 37.28 141 ILE A CA 1
ATOM 1150 C C . ILE A 1 141 ? 11.258 28.5 9.43 1 37.28 141 ILE A C 1
ATOM 1152 O O . ILE A 1 141 ? 10.883 29.547 8.875 1 37.28 141 ILE A O 1
ATOM 1156 N N . MET B 1 1 ? 17.266 7.555 -9.93 1 59 1 MET B N 1
ATOM 1157 C CA . MET B 1 1 ? 16.906 8.461 -8.844 1 59 1 MET B CA 1
ATOM 1158 C C . MET B 1 1 ? 15.922 7.797 -7.883 1 59 1 MET B C 1
ATOM 1160 O O . MET B 1 1 ? 15.148 6.93 -8.289 1 59 1 MET B O 1
ATOM 1164 N N . SER B 1 2 ? 16.062 7.996 -6.504 1 74.81 2 SER B N 1
ATOM 1165 C CA . SER B 1 2 ? 15.281 7.332 -5.469 1 74.81 2 SER B CA 1
ATOM 1166 C C . SER B 1 2 ? 13.859 7.879 -5.41 1 74.81 2 SER B C 1
ATOM 1168 O O . SER B 1 2 ? 13.625 9.047 -5.738 1 74.81 2 SER B O 1
ATOM 1170 N N . ARG B 1 3 ? 12.906 6.973 -5.441 1 87.56 3 ARG B N 1
ATOM 1171 C CA . ARG B 1 3 ? 11.516 7.355 -5.254 1 87.56 3 ARG B CA 1
ATOM 1172 C C . ARG B 1 3 ? 11.055 7.078 -3.826 1 87.56 3 ARG B C 1
ATOM 1174 O O . ARG B 1 3 ? 11.727 6.359 -3.082 1 87.56 3 ARG B O 1
ATOM 1181 N N . TYR B 1 4 ? 9.945 7.781 -3.5 1 92.12 4 TYR B N 1
ATOM 1182 C CA . TYR B 1 4 ? 9.422 7.602 -2.152 1 92.12 4 TYR B CA 1
ATOM 1183 C C . TYR B 1 4 ? 7.98 7.098 -2.193 1 92.12 4 TYR B C 1
ATOM 1185 O O . TYR B 1 4 ? 7.203 7.492 -3.062 1 92.12 4 TYR B O 1
ATOM 1193 N N . LEU B 1 5 ? 7.754 6.223 -1.28 1 93.25 5 LEU B N 1
ATOM 1194 C CA . LEU B 1 5 ? 6.414 5.691 -1.05 1 93.25 5 LEU B CA 1
ATOM 1195 C C . LEU B 1 5 ? 5.855 6.18 0.283 1 93.25 5 LEU B C 1
ATOM 1197 O O . LEU B 1 5 ? 6.566 6.188 1.291 1 93.25 5 LEU B O 1
ATOM 1201 N N . ILE B 1 6 ? 4.57 6.621 0.269 1 95.12 6 ILE B N 1
ATOM 1202 C CA . ILE B 1 6 ? 3.854 6.977 1.488 1 95.12 6 ILE B CA 1
ATOM 1203 C C . ILE B 1 6 ? 2.713 5.988 1.725 1 95.12 6 ILE B C 1
ATOM 1205 O O . ILE B 1 6 ? 1.939 5.695 0.811 1 95.12 6 ILE B O 1
ATOM 1209 N N . THR B 1 7 ? 2.682 5.48 2.9 1 92.75 7 THR B N 1
ATOM 1210 C CA . THR B 1 7 ? 1.549 4.66 3.312 1 92.75 7 THR B CA 1
ATOM 1211 C C . THR B 1 7 ? 0.958 5.168 4.625 1 92.75 7 THR B C 1
ATOM 1213 O O . THR B 1 7 ? 1.673 5.73 5.457 1 92.75 7 THR B O 1
ATOM 1216 N N . PHE B 1 8 ? -0.332 4.957 4.793 1 94.56 8 PHE B N 1
ATOM 1217 C CA . PHE B 1 8 ? -1.004 5.277 6.047 1 94.56 8 PHE B CA 1
ATOM 1218 C C . PHE B 1 8 ? -2.336 4.543 6.148 1 94.56 8 PHE B C 1
ATOM 1220 O O . PHE B 1 8 ? -2.746 3.857 5.207 1 94.56 8 PHE B O 1
ATOM 1227 N N . ASP B 1 9 ? -2.92 4.676 7.367 1 90.81 9 ASP B N 1
ATOM 1228 C CA . ASP B 1 9 ? -4.234 4.09 7.609 1 90.81 9 ASP B CA 1
ATOM 1229 C C . ASP B 1 9 ? -5.242 5.156 8.031 1 90.81 9 ASP B C 1
ATOM 1231 O O . ASP B 1 9 ? -4.93 6.027 8.844 1 90.81 9 ASP B O 1
ATOM 1235 N N . MET B 1 10 ? -6.398 5.07 7.348 1 92.75 10 MET B N 1
ATOM 1236 C CA . MET B 1 10 ? -7.496 5.934 7.77 1 92.75 10 MET B CA 1
ATOM 1237 C C . MET B 1 10 ? -8.539 5.148 8.555 1 92.75 10 MET B C 1
ATOM 1239 O O . MET B 1 10 ? -8.93 4.051 8.156 1 92.75 10 MET B O 1
ATOM 1243 N N . ASP B 1 11 ? -8.953 5.684 9.656 1 92.75 11 ASP B N 1
ATOM 1244 C CA . ASP B 1 11 ? -10.062 5.133 10.422 1 92.75 11 ASP B CA 1
ATOM 1245 C C . ASP B 1 11 ? -11.406 5.609 9.867 1 92.75 11 ASP B C 1
ATOM 1247 O O . ASP B 1 11 ? -11.812 6.746 10.109 1 92.75 11 ASP B O 1
ATOM 1251 N N . THR B 1 12 ? -12.086 4.684 9.203 1 89.81 12 THR B N 1
ATOM 1252 C CA . THR B 1 12 ? -13.312 5.051 8.5 1 89.81 12 THR B CA 1
ATOM 1253 C C . THR B 1 12 ? -14.391 5.508 9.477 1 89.81 12 THR B C 1
ATOM 1255 O O . THR B 1 12 ? -15.188 6.391 9.164 1 89.81 12 THR B O 1
ATOM 1258 N N . ASN B 1 13 ? -14.5 4.883 10.625 1 92.62 13 ASN B N 1
ATOM 1259 C CA . ASN B 1 13 ? -15.453 5.332 11.641 1 92.62 13 ASN B CA 1
ATOM 1260 C C . ASN B 1 13 ? -15.141 6.746 12.109 1 92.62 13 ASN B C 1
ATOM 1262 O O . ASN B 1 13 ? -16.047 7.57 12.266 1 92.62 13 ASN B O 1
ATOM 1266 N N . CYS B 1 14 ? -13.898 6.977 12.305 1 94.69 14 CYS B N 1
ATOM 1267 C CA . CYS B 1 14 ? -13.461 8.32 12.68 1 94.69 14 CYS B CA 1
ATOM 1268 C C . CYS B 1 14 ? -13.828 9.328 11.594 1 94.69 14 CYS B C 1
ATOM 1270 O O . CYS B 1 14 ? -14.32 10.414 11.898 1 94.69 14 CYS B O 1
ATOM 1272 N N . LEU B 1 15 ? -13.656 8.977 10.32 1 93.38 15 LEU B N 1
ATOM 1273 C CA . LEU B 1 15 ? -13.969 9.859 9.195 1 93.38 15 LEU B CA 1
ATOM 1274 C C . LEU B 1 15 ? -15.461 10.164 9.141 1 93.38 15 LEU B C 1
ATOM 1276 O O . LEU B 1 15 ? -15.852 11.297 8.859 1 93.38 15 LEU B O 1
ATOM 1280 N N . LYS B 1 16 ? -16.219 9.195 9.398 1 91.25 16 LYS B N 1
ATOM 1281 C CA . LYS B 1 16 ? -17.672 9.398 9.383 1 91.25 16 LYS B CA 1
ATOM 1282 C C . LYS B 1 16 ? -18.094 10.445 10.406 1 91.25 16 LYS B C 1
ATOM 1284 O O . LYS B 1 16 ? -19 11.234 10.156 1 91.25 16 LYS B O 1
ATOM 1289 N N . ASP B 1 17 ? -17.406 10.523 11.469 1 93 17 ASP B N 1
ATOM 1290 C CA . ASP B 1 17 ? -17.766 11.398 12.578 1 93 17 ASP B CA 1
ATOM 1291 C C . ASP B 1 17 ? -17.156 12.789 12.398 1 93 17 ASP B C 1
ATOM 1293 O O . ASP B 1 17 ? -17.672 13.766 12.953 1 93 17 ASP B O 1
ATOM 1297 N N . ASN B 1 18 ? -16.078 12.852 11.617 1 92.5 18 ASN B N 1
ATOM 1298 C CA . ASN B 1 18 ? -15.305 14.094 11.688 1 92.5 18 ASN B CA 1
ATOM 1299 C C . ASN B 1 18 ? -15.203 14.766 10.32 1 92.5 18 ASN B C 1
ATOM 1301 O O . ASN B 1 18 ? -14.883 15.953 10.234 1 92.5 18 ASN B O 1
ATOM 1305 N N . TYR B 1 19 ? -15.445 14 9.32 1 90.31 19 TYR B N 1
ATOM 1306 C CA . TYR B 1 19 ? -15.258 14.57 7.996 1 90.31 19 TYR B CA 1
ATOM 1307 C C . TYR B 1 19 ? -16.109 15.828 7.816 1 90.31 19 TYR B C 1
ATOM 1309 O O . TYR B 1 19 ? -17.266 15.859 8.227 1 90.31 19 TYR B O 1
ATOM 1317 N N . HIS B 1 20 ? -15.617 16.828 7.176 1 85.69 20 HIS B N 1
ATOM 1318 C CA . HIS B 1 20 ? -16.25 18.125 7.094 1 85.69 20 HIS B CA 1
ATOM 1319 C C . HIS B 1 20 ? -17.375 18.141 6.055 1 85.69 20 HIS B C 1
ATOM 1321 O O . HIS B 1 20 ? -18.266 18.984 6.109 1 85.69 20 HIS B O 1
ATOM 1327 N N . GLY B 1 21 ? -17.281 17.234 5.047 1 82.31 21 GLY B N 1
ATOM 1328 C CA . GLY B 1 21 ? -18.219 17.25 3.936 1 82.31 21 GLY B CA 1
ATOM 1329 C C . GLY B 1 21 ? -19.375 16.281 4.109 1 82.31 21 GLY B C 1
ATOM 1330 O O . GLY B 1 21 ? -19.656 15.844 5.227 1 82.31 21 GLY B O 1
ATOM 1331 N N . ASN B 1 22 ? -20.062 16.031 3.072 1 78.94 22 ASN B N 1
ATOM 1332 C CA . ASN B 1 22 ? -21.297 15.273 3.061 1 78.94 22 ASN B CA 1
ATOM 1333 C C . ASN B 1 22 ? -21.047 13.781 3.213 1 78.94 22 ASN B C 1
ATOM 1335 O O . ASN B 1 22 ? -21.75 13.086 3.941 1 78.94 22 ASN B O 1
ATOM 1339 N N . THR B 1 23 ? -20.047 13.352 2.459 1 83.38 23 THR B N 1
ATOM 1340 C CA . THR B 1 23 ? -19.75 11.93 2.533 1 83.38 23 THR B CA 1
ATOM 1341 C C . THR B 1 23 ? -18.25 11.703 2.789 1 83.38 23 THR B C 1
ATOM 1343 O O . THR B 1 23 ? -17.406 12.328 2.143 1 83.38 23 THR B O 1
ATOM 1346 N N . HIS B 1 24 ? -17.984 10.852 3.699 1 83.31 24 HIS B N 1
ATOM 1347 C CA . HIS B 1 24 ? -16.609 10.594 4.129 1 83.31 24 HIS B CA 1
ATOM 1348 C C . HIS B 1 24 ? -15.781 10 2.994 1 83.31 24 HIS B C 1
ATOM 1350 O O . HIS B 1 24 ? -14.547 10.055 3.031 1 83.31 24 HIS B O 1
ATOM 1356 N N . ASN B 1 25 ? -16.469 9.492 1.984 1 81.88 25 ASN B N 1
ATOM 1357 C CA . ASN B 1 25 ? -15.742 9 0.818 1 81.88 25 ASN B CA 1
ATOM 1358 C C . ASN B 1 25 ? -14.961 10.109 0.123 1 81.88 25 ASN B C 1
ATOM 1360 O O . ASN B 1 25 ? -13.953 9.852 -0.529 1 81.88 25 ASN B O 1
ATOM 1364 N N . ASN B 1 26 ? -15.414 11.312 0.357 1 90.62 26 ASN B N 1
ATOM 1365 C CA . ASN B 1 26 ? -14.727 12.445 -0.256 1 90.62 26 ASN B CA 1
ATOM 1366 C C . ASN B 1 26 ? -13.383 12.719 0.416 1 90.62 26 ASN B C 1
ATOM 1368 O O . ASN B 1 26 ? -12.547 13.438 -0.134 1 90.62 26 ASN B O 1
ATOM 1372 N N . ALA B 1 27 ? -13.195 12.188 1.567 1 92.62 27 ALA B N 1
ATOM 1373 C CA . ALA B 1 27 ? -11.93 12.359 2.271 1 92.62 27 ALA B CA 1
ATOM 1374 C C . ALA B 1 27 ? -10.766 11.805 1.453 1 92.62 27 ALA B C 1
ATOM 1376 O O . ALA B 1 27 ? -9.711 12.43 1.359 1 92.62 27 ALA B O 1
ATOM 1377 N N . TYR B 1 28 ? -11.008 10.688 0.808 1 90.75 28 TYR B N 1
ATOM 1378 C CA . TYR B 1 28 ? -9.969 10.055 0.007 1 90.75 28 TYR B CA 1
ATOM 1379 C C . TYR B 1 28 ? -9.625 10.906 -1.212 1 90.75 28 TYR B C 1
ATOM 1381 O O . TYR B 1 28 ? -8.477 10.938 -1.652 1 90.75 28 TYR B O 1
ATOM 1389 N N . TYR B 1 29 ? -10.625 11.523 -1.702 1 92.75 29 TYR B N 1
ATOM 1390 C CA . TYR B 1 29 ? -10.391 12.445 -2.812 1 92.75 29 TYR B CA 1
ATOM 1391 C C . TYR B 1 29 ? -9.555 13.633 -2.369 1 92.75 29 TYR B C 1
ATOM 1393 O O . TYR B 1 29 ? -8.625 14.039 -3.072 1 92.75 29 TYR B O 1
ATOM 1401 N N . ASP B 1 30 ? -9.867 14.227 -1.226 1 94.94 30 ASP B N 1
ATOM 1402 C CA . ASP B 1 30 ? -9.102 15.336 -0.676 1 94.94 30 ASP B CA 1
ATOM 1403 C C . ASP B 1 30 ? -7.645 14.945 -0.46 1 94.94 30 ASP B C 1
ATOM 1405 O O . ASP B 1 30 ? -6.738 15.703 -0.811 1 94.94 30 ASP B O 1
ATOM 1409 N N . ILE B 1 31 ? -7.477 13.766 0.083 1 96.62 31 ILE B N 1
ATOM 1410 C CA . ILE B 1 31 ? -6.133 13.266 0.345 1 96.62 31 ILE B CA 1
ATOM 1411 C C . ILE B 1 31 ? -5.383 13.086 -0.974 1 96.62 31 ILE B C 1
ATOM 1413 O O . ILE B 1 31 ? -4.258 13.57 -1.129 1 96.62 31 ILE B O 1
ATOM 1417 N N . ARG B 1 32 ? -6.027 12.43 -1.918 1 95.62 32 ARG B N 1
ATOM 1418 C CA . ARG B 1 32 ? -5.41 12.172 -3.215 1 95.62 32 ARG B CA 1
ATOM 1419 C C . ARG B 1 32 ? -5.02 13.477 -3.904 1 95.62 32 ARG B C 1
ATOM 1421 O O . ARG B 1 32 ? -3.896 13.609 -4.398 1 95.62 32 ARG B O 1
ATOM 1428 N N . ASN B 1 33 ? -5.906 14.383 -3.92 1 96.44 33 ASN B N 1
ATOM 1429 C CA . ASN B 1 33 ? -5.633 15.664 -4.566 1 96.44 33 ASN B CA 1
ATOM 1430 C C . ASN B 1 33 ? -4.43 16.359 -3.939 1 96.44 33 ASN B C 1
ATOM 1432 O O . ASN B 1 33 ? -3.59 16.906 -4.648 1 96.44 33 ASN B O 1
ATOM 1436 N N . THR B 1 34 ? -4.391 16.391 -2.648 1 96.88 34 THR B N 1
ATOM 1437 C CA . THR B 1 34 ? -3.291 17.047 -1.95 1 96.88 34 THR B CA 1
ATOM 1438 C C . THR B 1 34 ? -1.969 16.344 -2.244 1 96.88 34 THR B C 1
ATOM 1440 O O . THR B 1 34 ? -0.972 17 -2.562 1 96.88 34 THR B O 1
ATOM 1443 N N . LEU B 1 35 ? -1.968 15.039 -2.154 1 97.38 35 LEU B N 1
ATOM 1444 C CA . LEU B 1 35 ? -0.738 14.289 -2.383 1 97.38 35 LEU B CA 1
ATOM 1445 C C . LEU B 1 35 ? -0.287 14.414 -3.834 1 97.38 35 LEU B C 1
ATOM 1447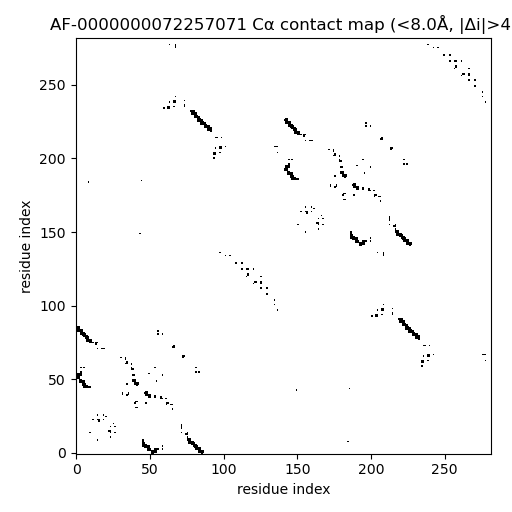 O O . LEU B 1 35 ? 0.908 14.539 -4.109 1 97.38 35 LEU B O 1
ATOM 1451 N N . GLU B 1 36 ? -1.218 14.391 -4.762 1 97 36 GLU B N 1
ATOM 1452 C CA . GLU B 1 36 ? -0.885 14.523 -6.176 1 97 36 GLU B CA 1
ATOM 1453 C C . GLU B 1 36 ? -0.266 15.883 -6.473 1 97 36 GLU B C 1
ATOM 1455 O O . GLU B 1 36 ? 0.631 16 -7.309 1 97 36 GLU B O 1
ATOM 1460 N N . LYS B 1 37 ? -0.748 16.859 -5.82 1 96.88 37 LYS B N 1
ATOM 1461 C CA . LYS B 1 37 ? -0.185 18.203 -5.965 1 96.88 37 LYS B CA 1
ATOM 1462 C C . LYS B 1 37 ? 1.291 18.219 -5.578 1 96.88 37 LYS B C 1
ATOM 1464 O O . LYS B 1 37 ? 2.062 19.031 -6.094 1 96.88 37 LYS B O 1
ATOM 1469 N N . HIS B 1 38 ? 1.688 17.344 -4.754 1 96.81 38 HIS B N 1
ATOM 1470 C CA . HIS B 1 38 ? 3.068 17.312 -4.281 1 96.81 38 HIS B CA 1
ATOM 1471 C C . HIS B 1 38 ? 3.861 16.203 -4.973 1 96.81 38 HIS B C 1
ATOM 1473 O O . HIS B 1 38 ? 4.93 15.812 -4.504 1 96.81 38 HIS B O 1
ATOM 1479 N N . GLY B 1 39 ? 3.258 15.633 -5.992 1 96.19 39 GLY B N 1
ATOM 1480 C CA . GLY B 1 39 ? 4.035 14.773 -6.867 1 96.19 39 GLY B CA 1
ATOM 1481 C C . GLY B 1 39 ? 3.832 13.297 -6.586 1 96.19 39 GLY B C 1
ATOM 1482 O O . GLY B 1 39 ? 4.59 12.453 -7.074 1 96.19 39 GLY B O 1
ATOM 1483 N N . PHE B 1 40 ? 2.854 12.969 -5.805 1 96.62 40 PHE B N 1
ATOM 1484 C CA . PHE B 1 40 ? 2.594 11.562 -5.5 1 96.62 40 PHE B CA 1
ATOM 1485 C C . PHE B 1 40 ? 1.432 11.031 -6.328 1 96.62 40 PHE B C 1
ATOM 1487 O O . PHE B 1 40 ? 0.453 11.742 -6.562 1 96.62 40 PHE B O 1
ATOM 1494 N N . GLU B 1 41 ? 1.642 9.789 -6.746 1 94.31 41 GLU B N 1
ATOM 1495 C CA . GLU B 1 41 ? 0.592 9.102 -7.492 1 94.31 41 GLU B CA 1
ATOM 1496 C C . GLU B 1 41 ? -0.07 8.023 -6.648 1 94.31 41 GLU B C 1
ATOM 1498 O O . GLU B 1 41 ? 0.605 7.312 -5.898 1 94.31 41 GLU B O 1
ATOM 1503 N N . HIS B 1 42 ? -1.326 7.961 -6.883 1 92.06 42 HIS B N 1
ATOM 1504 C CA . HIS B 1 42 ? -2.105 6.977 -6.145 1 92.06 42 HIS B CA 1
ATOM 1505 C C . HIS B 1 42 ? -1.851 5.566 -6.668 1 92.06 42 HIS B C 1
ATOM 1507 O O . HIS B 1 42 ? -1.947 5.32 -7.871 1 92.06 42 HIS B O 1
ATOM 1513 N N . LEU B 1 43 ? -1.408 4.648 -5.789 1 82.44 43 LEU B N 1
ATOM 1514 C CA . LEU B 1 43 ? -1.217 3.254 -6.168 1 82.44 43 LEU B CA 1
ATOM 1515 C C . LEU B 1 43 ? -2.428 2.414 -5.777 1 82.44 43 LEU B C 1
ATOM 1517 O O . LEU B 1 43 ? -3.061 1.792 -6.633 1 82.44 43 LEU B O 1
ATOM 1521 N N . GLN B 1 44 ? -2.768 2.355 -4.496 1 77.69 44 GLN B N 1
ATOM 1522 C CA . GLN B 1 44 ? -3.883 1.577 -3.967 1 77.69 44 GLN B CA 1
ATOM 1523 C C . GLN B 1 44 ? -4.18 1.958 -2.52 1 77.69 44 GLN B C 1
ATOM 1525 O O . GLN B 1 44 ? -3.262 2.154 -1.721 1 77.69 44 GLN B O 1
ATOM 1530 N N . GLY B 1 45 ? -5.535 2.068 -2.357 1 79.19 45 GLY B N 1
ATOM 1531 C CA . GLY B 1 45 ? -5.879 2.441 -0.993 1 79.19 45 GLY B CA 1
ATOM 1532 C C . GLY B 1 45 ? -5.168 3.695 -0.522 1 79.19 45 GLY B C 1
ATOM 1533 O O . GLY B 1 45 ? -5.242 4.738 -1.174 1 79.19 45 GLY B O 1
ATOM 1534 N N . SER B 1 46 ? -4.406 3.525 0.602 1 87 46 SER B N 1
ATOM 1535 C CA . SER B 1 46 ? -3.662 4.641 1.186 1 87 46 SER B CA 1
ATOM 1536 C C . SER B 1 46 ? -2.168 4.512 0.911 1 87 46 SER B C 1
ATOM 1538 O O . SER B 1 46 ? -1.349 4.684 1.815 1 87 46 SER B O 1
ATOM 1540 N N . VAL B 1 47 ? -1.909 4.133 -0.274 1 89.12 47 VAL B N 1
ATOM 1541 C CA . VAL B 1 47 ? -0.525 3.984 -0.714 1 89.12 47 VAL B CA 1
ATOM 1542 C C . VAL B 1 47 ? -0.264 4.895 -1.912 1 89.12 47 VAL B C 1
ATOM 1544 O O . VAL B 1 47 ? -0.974 4.824 -2.918 1 89.12 47 VAL B O 1
ATOM 1547 N N . TYR B 1 48 ? 0.756 5.738 -1.774 1 93.88 48 TYR B N 1
ATOM 1548 C CA . TYR B 1 48 ? 1.095 6.711 -2.807 1 93.88 48 TYR B CA 1
ATOM 1549 C C . TYR B 1 48 ? 2.576 6.645 -3.158 1 93.88 48 TYR B C 1
ATOM 1551 O O . TYR B 1 48 ? 3.426 6.539 -2.271 1 93.88 48 TYR B O 1
ATOM 1559 N N . LEU B 1 49 ? 2.824 6.66 -4.426 1 93.56 49 LEU B N 1
ATOM 1560 C CA . LEU B 1 49 ? 4.191 6.566 -4.926 1 93.56 49 LEU B CA 1
ATOM 1561 C C . LEU B 1 49 ? 4.648 7.898 -5.512 1 93.56 49 LEU B C 1
ATOM 1563 O O . LEU B 1 49 ? 3.955 8.484 -6.352 1 93.56 49 LEU B O 1
ATOM 1567 N N . GLY B 1 50 ? 5.758 8.352 -5.023 1 94.88 50 GLY B N 1
ATOM 1568 C CA . GLY B 1 50 ? 6.336 9.562 -5.586 1 94.88 50 GLY B CA 1
ATOM 1569 C C . GLY B 1 50 ? 6.828 9.375 -7.012 1 94.88 50 GLY B C 1
ATOM 1570 O O . GLY B 1 50 ? 7.48 8.375 -7.324 1 94.88 50 GLY B O 1
ATOM 1571 N N . LYS B 1 51 ? 6.516 10.359 -7.875 1 92.69 51 LYS B N 1
ATOM 1572 C CA . LYS B 1 51 ? 7.082 10.383 -9.219 1 92.69 51 LYS B CA 1
ATOM 1573 C C . LYS B 1 51 ? 8.594 10.594 -9.18 1 92.69 51 LYS B C 1
ATOM 1575 O O . LYS B 1 51 ? 9.172 10.773 -8.109 1 92.69 51 LYS B O 1
ATOM 1580 N N . GLU B 1 52 ? 9.219 10.484 -10.375 1 87.38 52 GLU B N 1
ATOM 1581 C CA . GLU B 1 52 ? 10.656 10.742 -10.453 1 87.38 52 GLU B CA 1
ATOM 1582 C C . GLU B 1 52 ? 11 12.125 -9.914 1 87.38 52 GLU B C 1
ATOM 1584 O O . GLU B 1 52 ? 10.328 13.109 -10.234 1 87.38 52 GLU B O 1
ATOM 1589 N N . GLY B 1 53 ? 11.977 12.242 -9.016 1 88.75 53 GLY B N 1
ATOM 1590 C CA . GLY B 1 53 ? 12.414 13.516 -8.461 1 88.75 53 GLY B CA 1
ATOM 1591 C C . GLY B 1 53 ? 11.75 13.852 -7.141 1 88.75 53 GLY B C 1
ATOM 1592 O O . GLY B 1 53 ? 12.141 14.805 -6.469 1 88.75 53 GLY B O 1
ATOM 1593 N N . ILE B 1 54 ? 10.75 13.109 -6.762 1 91.81 54 ILE B N 1
ATOM 1594 C CA . ILE B 1 54 ? 10.047 13.336 -5.504 1 91.81 54 ILE B CA 1
ATOM 1595 C C . ILE B 1 54 ? 10.844 12.742 -4.348 1 91.81 54 ILE B C 1
ATOM 1597 O O . ILE B 1 54 ? 11.258 11.578 -4.402 1 91.81 54 ILE B O 1
ATOM 1601 N N . SER B 1 55 ? 11.141 13.531 -3.355 1 91.06 55 SER B N 1
ATOM 1602 C CA . SER B 1 55 ? 11.992 13.164 -2.227 1 91.06 55 SER B CA 1
ATOM 1603 C C . SER B 1 55 ? 11.188 13.094 -0.932 1 91.06 55 SER B C 1
ATOM 1605 O O . SER B 1 55 ? 9.969 13.297 -0.938 1 91.06 55 SER B O 1
ATOM 1607 N N . GLU B 1 56 ? 11.883 12.781 0.12 1 91.38 56 GLU B N 1
ATOM 1608 C CA . GLU B 1 56 ? 11.297 12.734 1.456 1 91.38 56 GLU B CA 1
ATOM 1609 C C . GLU B 1 56 ? 10.719 14.094 1.849 1 91.38 56 GLU B C 1
ATOM 1611 O O . GLU B 1 56 ? 9.672 14.164 2.498 1 91.38 56 GLU B O 1
ATOM 1616 N N . ALA B 1 57 ? 11.414 15.125 1.453 1 92.62 57 ALA B N 1
ATOM 1617 C CA . ALA B 1 57 ? 10.977 16.484 1.771 1 92.62 57 ALA B CA 1
ATOM 1618 C C . ALA B 1 57 ? 9.602 16.766 1.173 1 92.62 57 ALA B C 1
ATOM 1620 O O . ALA B 1 57 ? 8.742 17.359 1.825 1 92.62 57 ALA B O 1
ATOM 1621 N N . HIS B 1 58 ? 9.391 16.328 -0.019 1 95 58 HIS B N 1
ATOM 1622 C CA . HIS B 1 58 ? 8.094 16.516 -0.661 1 95 58 HIS B CA 1
ATOM 1623 C C . HIS B 1 58 ? 6.996 15.789 0.109 1 95 58 HIS B C 1
ATOM 1625 O O . HIS B 1 58 ? 5.898 16.328 0.28 1 95 58 HIS B O 1
ATOM 1631 N N . GLY B 1 59 ? 7.305 14.523 0.585 1 95.56 59 GLY B N 1
ATOM 1632 C CA . GLY B 1 59 ? 6.348 13.805 1.408 1 95.56 59 GLY B CA 1
ATOM 1633 C C . GLY B 1 59 ? 6.023 14.516 2.709 1 95.56 59 GLY B C 1
ATOM 1634 O O . GLY B 1 59 ? 4.863 14.578 3.113 1 95.56 59 GLY B O 1
ATOM 1635 N N . THR B 1 60 ? 7.078 15.023 3.271 1 96.06 60 THR B N 1
ATOM 1636 C CA . THR B 1 60 ? 6.914 15.766 4.52 1 96.06 60 THR B CA 1
ATOM 1637 C C . THR B 1 60 ? 5.969 16.953 4.324 1 96.06 60 THR B C 1
ATOM 1639 O O . THR B 1 60 ? 5.008 17.109 5.082 1 96.06 60 THR B O 1
ATOM 1642 N N . ILE B 1 61 ? 6.152 17.672 3.301 1 95.88 61 ILE B N 1
ATOM 1643 C CA . ILE B 1 61 ? 5.332 18.859 3.027 1 95.88 61 ILE B CA 1
ATOM 1644 C C . ILE B 1 61 ? 3.898 18.422 2.721 1 95.88 61 ILE B C 1
ATOM 1646 O O . ILE B 1 61 ? 2.943 19.078 3.139 1 95.88 61 ILE B O 1
ATOM 1650 N N . ALA B 1 62 ? 3.779 17.391 2.006 1 96.69 62 ALA B N 1
ATOM 1651 C CA . ALA B 1 62 ? 2.449 16.906 1.652 1 96.69 62 ALA B CA 1
ATOM 1652 C C . ALA B 1 62 ? 1.641 16.562 2.9 1 96.69 62 ALA B C 1
ATOM 1654 O O . ALA B 1 62 ? 0.478 16.953 3.023 1 96.69 62 ALA B O 1
ATOM 1655 N N . ILE B 1 63 ? 2.268 15.828 3.805 1 97.56 63 ILE B N 1
ATOM 1656 C CA . ILE B 1 63 ? 1.595 15.438 5.039 1 97.56 63 ILE B CA 1
ATOM 1657 C C . ILE B 1 63 ? 1.281 16.672 5.871 1 97.56 63 ILE B C 1
ATOM 1659 O O . ILE B 1 63 ? 0.215 16.766 6.484 1 97.56 63 ILE B O 1
ATOM 1663 N N . GLN B 1 64 ? 2.211 17.547 5.902 1 96.12 64 GLN B N 1
ATOM 1664 C CA . GLN B 1 64 ? 1.98 18.797 6.613 1 96.12 64 GLN B CA 1
ATOM 1665 C C . GLN B 1 64 ? 0.782 19.547 6.035 1 96.12 64 GLN B C 1
ATOM 1667 O O . GLN B 1 64 ? -0.066 20.031 6.781 1 96.12 64 GLN B O 1
ATOM 1672 N N . ASP B 1 65 ? 0.722 19.625 4.746 1 96.38 65 ASP B N 1
ATOM 1673 C CA . ASP B 1 65 ? -0.376 20.297 4.062 1 96.38 65 ASP B CA 1
ATOM 1674 C C . ASP B 1 65 ? -1.717 19.641 4.398 1 96.38 65 ASP B C 1
ATOM 1676 O O . ASP B 1 65 ? -2.689 20.344 4.707 1 96.38 65 ASP B O 1
ATOM 1680 N N . LEU B 1 66 ? -1.778 18.359 4.32 1 96.69 66 LEU B N 1
ATOM 1681 C CA . LEU B 1 66 ? -2.994 17.625 4.668 1 96.69 66 LEU B CA 1
ATOM 1682 C C . LEU B 1 66 ? -3.449 17.969 6.082 1 96.69 66 LEU B C 1
ATOM 1684 O O . LEU B 1 66 ? -4.625 18.266 6.305 1 96.69 66 LEU B O 1
ATOM 1688 N N . THR B 1 67 ? -2.477 17.938 6.965 1 96.75 67 THR B N 1
ATOM 1689 C CA . THR B 1 67 ? -2.781 18.141 8.375 1 96.75 67 THR B CA 1
ATOM 1690 C C . THR B 1 67 ? -3.229 19.578 8.633 1 96.75 67 THR B C 1
ATOM 1692 O O . THR B 1 67 ? -4.141 19.812 9.422 1 96.75 67 THR B O 1
ATOM 1695 N N . ALA B 1 68 ? -2.59 20.484 7.973 1 94.62 68 ALA B N 1
ATOM 1696 C CA . ALA B 1 68 ? -2.92 21.906 8.141 1 94.62 68 ALA B CA 1
ATOM 1697 C C . ALA B 1 68 ? -4.293 22.219 7.551 1 94.62 68 ALA B C 1
ATOM 1699 O O . ALA B 1 68 ? -5.066 22.984 8.141 1 94.62 68 ALA B O 1
ATOM 1700 N N . LYS B 1 69 ? -4.59 21.672 6.477 1 93.56 69 LYS B N 1
ATOM 1701 C CA . LYS B 1 69 ? -5.785 22 5.711 1 93.56 69 LYS B CA 1
ATOM 1702 C C . LYS B 1 69 ? -7.023 21.328 6.293 1 93.56 69 LYS B C 1
ATOM 1704 O O . LYS B 1 69 ? -8.117 21.891 6.277 1 93.56 69 LYS B O 1
ATOM 1709 N N . PHE B 1 70 ? -6.785 20.109 6.711 1 95.19 70 PHE B N 1
ATOM 1710 C CA . PHE B 1 70 ? -7.949 19.328 7.102 1 95.19 70 PHE B CA 1
ATOM 1711 C C . PHE B 1 70 ? -7.887 18.969 8.578 1 95.19 70 PHE B C 1
ATOM 1713 O O . PHE B 1 70 ? -7.07 18.141 8.992 1 95.19 70 PHE B O 1
ATOM 1720 N N . ASP B 1 71 ? -8.891 19.375 9.344 1 93.88 71 ASP B N 1
ATOM 1721 C CA . ASP B 1 71 ? -8.906 19.156 10.781 1 93.88 71 ASP B CA 1
ATOM 1722 C C . ASP B 1 71 ? -9.141 17.688 11.109 1 93.88 71 ASP B C 1
ATOM 1724 O O . ASP B 1 71 ? -8.711 17.203 12.156 1 93.88 71 ASP B O 1
ATOM 1728 N N . TRP B 1 72 ? -9.773 16.969 10.188 1 95.88 72 TRP B N 1
ATOM 1729 C CA . TRP B 1 72 ? -10.133 15.57 10.422 1 95.88 72 TRP B CA 1
ATOM 1730 C C . TRP B 1 72 ? -8.953 14.648 10.148 1 95.88 72 TRP B C 1
ATOM 1732 O O . TRP B 1 72 ? -8.977 13.469 10.508 1 95.88 72 TRP B O 1
ATOM 1742 N N . PHE B 1 73 ? -7.887 15.109 9.531 1 97.06 73 PHE B N 1
ATOM 1743 C CA . PHE B 1 73 ? -6.844 14.219 9.031 1 97.06 73 PHE B CA 1
ATOM 1744 C C . PHE B 1 73 ? -6.066 13.602 10.188 1 97.06 73 PHE B C 1
ATOM 1746 O O . PHE B 1 73 ? -6.031 12.375 10.336 1 97.06 73 PHE B O 1
ATOM 1753 N N . TYR B 1 74 ? -5.551 14.406 11.008 1 97 74 TYR B N 1
ATOM 1754 C CA . TYR B 1 74 ? -4.668 13.906 12.055 1 97 74 TYR B CA 1
ATOM 1755 C C . TYR B 1 74 ? -5.41 12.953 12.984 1 97 74 TYR B C 1
ATOM 1757 O O . TYR B 1 74 ? -4.934 11.852 13.266 1 97 74 TYR B O 1
ATOM 1765 N N . PRO B 1 75 ? -6.633 13.352 13.5 1 96.75 75 PRO B N 1
ATOM 1766 C CA . PRO B 1 75 ? -7.289 12.43 14.438 1 96.75 75 PRO B CA 1
ATOM 1767 C C . PRO B 1 75 ? -7.656 11.102 13.789 1 96.75 75 PRO B C 1
ATOM 1769 O O . PRO B 1 75 ? -7.812 10.094 14.484 1 96.75 75 PRO B O 1
ATOM 1772 N N . CYS B 1 76 ? -7.777 11.039 12.484 1 96.75 76 CYS B N 1
ATOM 1773 C CA . CYS B 1 76 ? -8.336 9.852 11.844 1 96.75 76 CYS B CA 1
ATOM 1774 C C . CYS B 1 76 ? -7.242 9.047 11.141 1 96.75 76 CYS B C 1
ATOM 1776 O O . CYS B 1 76 ? -7.508 7.969 10.609 1 96.75 76 CYS B O 1
ATOM 1778 N N . VAL B 1 77 ? -5.938 9.547 11.07 1 96.56 77 VAL B N 1
ATOM 1779 C CA . VAL B 1 77 ? -4.855 8.859 10.367 1 96.56 77 VAL B CA 1
ATOM 1780 C C . VAL B 1 77 ? -3.924 8.195 11.375 1 96.56 77 VAL B C 1
ATOM 1782 O O . VAL B 1 77 ? -3.76 8.68 12.492 1 96.56 77 VAL B O 1
ATOM 1785 N N . SER B 1 78 ? -3.355 7.066 11.047 1 94.69 78 SER B N 1
ATOM 1786 C CA . SER B 1 78 ? -2.324 6.402 11.836 1 94.69 78 SER B CA 1
ATOM 1787 C C . SER B 1 78 ? -1.325 5.676 10.945 1 94.69 78 SER B C 1
ATOM 1789 O O . SER B 1 78 ? -1.552 5.531 9.742 1 94.69 78 SER B O 1
ATOM 1791 N N . ASN B 1 79 ? -0.208 5.352 11.484 1 92.5 79 ASN B N 1
ATOM 1792 C CA . ASN B 1 79 ? 0.787 4.504 10.836 1 92.5 79 ASN B CA 1
ATOM 1793 C C . ASN B 1 79 ? 1.278 5.121 9.531 1 92.5 79 ASN B C 1
ATOM 1795 O O . ASN B 1 79 ? 1.296 4.457 8.492 1 92.5 79 ASN B O 1
ATOM 1799 N N . ILE B 1 80 ? 1.528 6.402 9.57 1 95.56 80 ILE B N 1
ATOM 1800 C CA . ILE B 1 80 ? 2.139 7.043 8.414 1 95.56 80 ILE B CA 1
ATOM 1801 C C . ILE B 1 80 ? 3.584 6.57 8.266 1 95.56 80 ILE B C 1
ATOM 1803 O O . ILE B 1 80 ? 4.395 6.727 9.18 1 95.56 80 ILE B O 1
ATOM 1807 N N . LYS B 1 81 ? 3.916 6.074 7.105 1 93.38 81 LYS B N 1
ATOM 1808 C CA . LYS B 1 81 ? 5.266 5.574 6.855 1 93.38 81 LYS B CA 1
ATOM 1809 C C . LYS B 1 81 ? 5.801 6.09 5.523 1 93.38 81 LYS B C 1
ATOM 1811 O O . LYS B 1 81 ? 5.059 6.184 4.543 1 93.38 81 LYS B O 1
ATOM 1816 N N . PHE B 1 82 ? 7.023 6.43 5.527 1 93.88 82 PHE B N 1
ATOM 1817 C CA . PHE B 1 82 ? 7.781 6.719 4.312 1 93.88 82 PHE B CA 1
ATOM 1818 C C . PHE B 1 82 ? 8.734 5.578 3.986 1 93.88 82 PHE B C 1
ATOM 1820 O O . PHE B 1 82 ? 9.375 5.023 4.883 1 93.88 82 PHE B O 1
ATOM 1827 N N . TYR B 1 83 ? 8.789 5.199 2.775 1 91.44 83 TYR B N 1
ATOM 1828 C CA . TYR B 1 83 ? 9.766 4.238 2.289 1 91.44 83 TYR B CA 1
ATOM 1829 C C . TYR B 1 83 ? 10.594 4.828 1.152 1 91.44 83 TYR B C 1
ATOM 1831 O O . TYR B 1 83 ? 10.039 5.363 0.19 1 91.44 83 TYR B O 1
ATOM 1839 N N . ARG B 1 84 ? 11.844 4.809 1.293 1 92.31 84 ARG B N 1
ATOM 1840 C CA . ARG B 1 84 ? 12.719 5.133 0.17 1 92.31 84 ARG B CA 1
ATOM 1841 C C . ARG B 1 84 ? 12.883 3.938 -0.761 1 92.31 84 ARG B C 1
ATOM 1843 O O . ARG B 1 84 ? 13.312 2.863 -0.329 1 92.31 84 ARG B O 1
ATOM 1850 N N . ILE B 1 85 ? 12.508 4.195 -1.987 1 90.69 85 ILE B N 1
ATOM 1851 C CA . ILE B 1 85 ? 12.539 3.115 -2.969 1 90.69 85 ILE B CA 1
ATOM 1852 C C . ILE B 1 85 ? 13.805 3.221 -3.812 1 90.69 85 ILE B C 1
ATOM 1854 O O . ILE B 1 85 ? 14.141 4.297 -4.316 1 90.69 85 ILE B O 1
ATOM 1858 N N . GLU B 1 86 ? 14.484 2.188 -3.91 1 89.31 86 GLU B N 1
ATOM 1859 C CA . GLU B 1 86 ? 15.68 2.115 -4.746 1 89.31 86 GLU B CA 1
ATOM 1860 C C . GLU B 1 86 ? 15.336 1.706 -6.172 1 89.31 86 GLU B C 1
ATOM 1862 O O . GLU B 1 86 ? 15.891 2.244 -7.133 1 89.31 86 GLU B O 1
ATOM 1867 N N . SER B 1 87 ? 14.469 0.764 -6.359 1 88.81 87 SER B N 1
ATOM 1868 C CA . SER B 1 87 ? 14.062 0.253 -7.664 1 88.81 87 SER B CA 1
ATOM 1869 C C . SER B 1 87 ? 12.703 -0.425 -7.594 1 88.81 87 SER B C 1
ATOM 1871 O O . SER B 1 87 ? 12.227 -0.766 -6.512 1 88.81 87 SER B O 1
ATOM 1873 N N . ASP B 1 88 ? 12.008 -0.419 -8.75 1 89.19 88 ASP B N 1
ATOM 1874 C CA . ASP B 1 88 ? 10.75 -1.155 -8.867 1 89.19 88 ASP B CA 1
ATOM 1875 C C . ASP B 1 88 ? 10.789 -2.123 -10.047 1 89.19 88 ASP B C 1
ATOM 1877 O O . ASP B 1 88 ? 11.633 -1.996 -10.938 1 89.19 88 ASP B O 1
ATOM 1881 N N . LEU B 1 89 ? 9.93 -3.117 -9.938 1 91.31 89 LEU B N 1
ATOM 1882 C CA . LEU B 1 89 ? 9.836 -4.141 -10.969 1 91.31 89 LEU B CA 1
ATOM 1883 C C . LEU B 1 89 ? 8.391 -4.578 -11.172 1 91.31 89 LEU B C 1
ATOM 1885 O O . LEU B 1 89 ? 7.691 -4.895 -10.211 1 91.31 89 LEU B O 1
ATOM 1889 N N . ASN B 1 90 ? 7.941 -4.465 -12.484 1 93.5 90 ASN B N 1
ATOM 1890 C CA . ASN B 1 90 ? 6.691 -5.145 -12.82 1 93.5 90 ASN B CA 1
ATOM 1891 C C . ASN B 1 90 ? 6.836 -6.66 -12.734 1 93.5 90 ASN B C 1
ATOM 1893 O O . ASN B 1 90 ? 7.641 -7.254 -13.461 1 93.5 90 ASN B O 1
ATOM 1897 N N . ALA B 1 91 ? 6.043 -7.262 -11.852 1 95.88 91 ALA B N 1
ATOM 1898 C CA . ALA B 1 91 ? 6.254 -8.68 -11.562 1 95.88 91 ALA B CA 1
ATOM 1899 C C . ALA B 1 91 ? 5.086 -9.523 -12.062 1 95.88 91 ALA B C 1
ATOM 1901 O O . ALA B 1 91 ? 4.934 -10.68 -11.672 1 95.88 91 ALA B O 1
ATOM 1902 N N . ASP B 1 92 ? 4.285 -9.008 -12.945 1 96.31 92 ASP B N 1
ATOM 1903 C CA . ASP B 1 92 ? 3.156 -9.742 -13.508 1 96.31 92 ASP B CA 1
ATOM 1904 C C . ASP B 1 92 ? 3.619 -11.023 -14.188 1 96.31 92 ASP B C 1
ATOM 1906 O O . ASP B 1 92 ? 2.916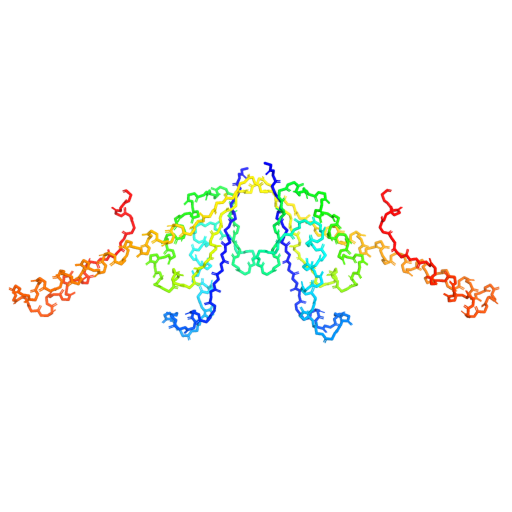 -12.039 -14.164 1 96.31 92 ASP B O 1
ATOM 1910 N N . PHE B 1 93 ? 4.789 -10.922 -14.797 1 96.19 93 PHE B N 1
ATOM 1911 C CA . PHE B 1 93 ? 5.293 -12.039 -15.594 1 96.19 93 PHE B CA 1
ATOM 1912 C C . PHE B 1 93 ? 5.484 -13.281 -14.734 1 96.19 93 PHE B C 1
ATOM 1914 O O . PHE B 1 93 ? 5.434 -14.406 -15.234 1 96.19 93 PHE B O 1
ATOM 1921 N N . ILE B 1 94 ? 5.73 -13.102 -13.469 1 96.25 94 ILE B N 1
ATOM 1922 C CA . ILE B 1 94 ? 5.973 -14.227 -12.57 1 96.25 94 ILE B CA 1
ATOM 1923 C C . ILE B 1 94 ? 4.715 -15.086 -12.469 1 96.25 94 ILE B C 1
ATOM 1925 O O . ILE B 1 94 ? 4.773 -16.312 -12.664 1 96.25 94 ILE B O 1
ATOM 1929 N N . ALA B 1 95 ? 3.621 -14.477 -12.195 1 97.12 95 ALA B N 1
ATOM 1930 C CA . ALA B 1 95 ? 2.355 -15.203 -12.117 1 97.12 95 ALA B CA 1
ATOM 1931 C C . ALA B 1 95 ? 1.964 -15.766 -13.484 1 97.12 95 ALA B C 1
ATOM 1933 O O . ALA B 1 95 ? 1.483 -16.906 -13.578 1 97.12 95 ALA B O 1
ATOM 1934 N N . GLU B 1 96 ? 2.174 -14.984 -14.492 1 96.81 96 GLU B N 1
ATOM 1935 C CA . GLU B 1 96 ? 1.817 -15.398 -15.844 1 96.81 96 GLU B CA 1
ATOM 1936 C C . GLU B 1 96 ? 2.559 -16.672 -16.25 1 96.81 96 GLU B C 1
ATOM 1938 O O . GLU B 1 96 ? 1.957 -17.594 -16.797 1 96.81 96 GLU B O 1
ATOM 1943 N N . ASN B 1 97 ? 3.814 -16.719 -15.977 1 95.56 97 ASN B N 1
ATOM 1944 C CA . ASN B 1 97 ? 4.625 -17.875 -16.344 1 95.56 97 ASN B CA 1
ATOM 1945 C C . ASN B 1 97 ? 4.152 -19.141 -15.633 1 95.56 97 ASN B C 1
ATOM 1947 O O . ASN B 1 97 ? 4.066 -20.203 -16.25 1 95.56 97 ASN B O 1
ATOM 1951 N N . VAL B 1 98 ? 3.912 -18.984 -14.406 1 95.69 98 VAL B N 1
ATOM 1952 C CA . VAL B 1 98 ? 3.438 -20.141 -13.656 1 95.69 98 VAL B CA 1
ATOM 1953 C C . VAL B 1 98 ? 2.064 -20.562 -14.172 1 95.69 98 VAL B C 1
ATOM 1955 O O . VAL B 1 98 ? 1.786 -21.766 -14.312 1 95.69 98 VAL B O 1
ATOM 1958 N N . HIS B 1 99 ? 1.223 -19.625 -14.438 1 96.12 99 HIS B N 1
ATOM 1959 C CA . HIS B 1 99 ? -0.099 -19.922 -14.977 1 96.12 99 HIS B CA 1
ATOM 1960 C C . HIS B 1 99 ? 0.003 -20.688 -16.297 1 96.12 99 HIS B C 1
ATOM 1962 O O . HIS B 1 99 ? -0.693 -21.688 -16.5 1 96.12 99 HIS B O 1
ATOM 1968 N N . LYS B 1 100 ? 0.84 -20.219 -17.156 1 96 100 LYS B N 1
ATOM 1969 C CA . LYS B 1 100 ? 1.047 -20.875 -18.438 1 96 100 LYS B CA 1
ATOM 1970 C C . LYS B 1 100 ? 1.56 -22.297 -18.25 1 96 100 LYS B C 1
ATOM 1972 O O . LYS B 1 100 ? 1.115 -23.219 -18.953 1 96 100 LYS B O 1
ATOM 1977 N N . ALA B 1 101 ? 2.48 -22.438 -17.359 1 94.38 101 ALA B N 1
ATOM 1978 C CA . ALA B 1 101 ? 3.01 -23.766 -17.062 1 94.38 101 ALA B CA 1
ATOM 1979 C C . ALA B 1 101 ? 1.909 -24.703 -16.547 1 94.38 101 ALA B C 1
ATOM 1981 O O . ALA B 1 101 ? 1.854 -25.875 -16.922 1 94.38 101 ALA B O 1
ATOM 1982 N N . LYS B 1 102 ? 1.15 -24.203 -15.773 1 94.31 102 LYS B N 1
ATOM 1983 C CA . LYS B 1 102 ? 0.056 -25 -15.219 1 94.31 102 LYS B CA 1
ATOM 1984 C C . LYS B 1 102 ? -0.951 -25.375 -16.297 1 94.31 102 LYS B C 1
ATOM 1986 O O . LYS B 1 102 ? -1.441 -26.5 -16.328 1 94.31 102 LYS B O 1
ATOM 1991 N N . GLU B 1 103 ? -1.233 -24.453 -17.125 1 95 103 GLU B N 1
ATOM 1992 C CA . GLU B 1 103 ? -2.145 -24.734 -18.234 1 95 103 GLU B CA 1
ATOM 1993 C C . GLU B 1 103 ? -1.566 -25.781 -19.172 1 95 103 GLU B C 1
ATOM 1995 O O . GLU B 1 103 ? -2.289 -26.672 -19.656 1 95 103 GLU B O 1
ATOM 2000 N N . ALA B 1 104 ? -0.339 -25.625 -19.391 1 94.06 104 ALA B N 1
ATOM 2001 C CA . ALA B 1 104 ? 0.335 -26.625 -20.219 1 94.06 104 ALA B CA 1
ATOM 2002 C C . ALA B 1 104 ? 0.286 -28 -19.562 1 94.06 104 ALA B C 1
ATOM 2004 O O . ALA B 1 104 ? 0.058 -29 -20.25 1 94.06 104 ALA B O 1
ATOM 2005 N N . PHE B 1 105 ? 0.482 -28.016 -18.328 1 93.69 105 PHE B N 1
ATOM 2006 C CA . PHE B 1 105 ? 0.407 -29.266 -17.594 1 93.69 105 PHE B CA 1
ATOM 2007 C C . PHE B 1 105 ? -0.989 -29.859 -17.688 1 93.69 105 PHE B C 1
ATOM 2009 O O . PHE B 1 105 ? -1.136 -31.062 -17.922 1 93.69 105 PHE B O 1
ATOM 2016 N N . LYS B 1 106 ? -1.936 -29.078 -17.578 1 93.56 106 LYS B N 1
ATOM 2017 C CA . LYS B 1 106 ? -3.316 -29.547 -17.656 1 93.56 106 LYS B CA 1
ATOM 2018 C C . LYS B 1 106 ? -3.621 -30.125 -19.047 1 93.56 106 LYS B C 1
ATOM 2020 O O . LYS B 1 106 ? -4.309 -31.141 -19.156 1 93.56 106 LYS B O 1
ATOM 2025 N N . GLN B 1 107 ? -3.107 -29.453 -20.031 1 94.62 107 GLN B N 1
ATOM 2026 C CA . GLN B 1 107 ? -3.305 -29.938 -21.391 1 94.62 107 GLN B CA 1
ATOM 2027 C C . GLN B 1 107 ? -2.6 -31.266 -21.609 1 94.62 107 GLN B C 1
ATOM 2029 O O . GLN B 1 107 ? -3.131 -32.156 -22.281 1 94.62 107 GLN B O 1
ATOM 2034 N N . GLN B 1 108 ? -1.457 -31.328 -21.031 1 93.75 108 GLN B N 1
ATOM 2035 C CA . GLN B 1 108 ? -0.717 -32.594 -21.109 1 93.75 108 GLN B CA 1
ATOM 2036 C C . GLN B 1 108 ? -1.472 -33.719 -20.422 1 93.75 108 GLN B C 1
ATOM 2038 O O . GLN B 1 108 ? -1.489 -34.844 -20.906 1 93.75 108 GLN B O 1
ATOM 2043 N N . MET B 1 109 ? -1.998 -33.406 -19.375 1 94 109 MET B N 1
ATOM 2044 C CA . MET B 1 109 ? -2.768 -34.406 -18.625 1 94 109 MET B CA 1
ATOM 2045 C C . MET B 1 109 ? -3.998 -34.844 -19.422 1 94 109 MET B C 1
ATOM 2047 O O . MET B 1 109 ? -4.371 -36 -19.391 1 94 109 MET B O 1
ATOM 2051 N N . LYS B 1 110 ? -4.617 -33.938 -20.094 1 94.81 110 LYS B N 1
ATOM 2052 C CA . LYS B 1 110 ? -5.758 -34.281 -20.953 1 94.81 110 LYS B CA 1
ATOM 2053 C C . LYS B 1 110 ? -5.34 -35.188 -22.094 1 94.81 110 LYS B C 1
ATOM 2055 O O . LYS B 1 110 ? -6.035 -36.156 -22.406 1 94.81 110 LYS B O 1
ATOM 2060 N N . THR B 1 111 ? -4.273 -34.844 -22.703 1 96.19 111 THR B N 1
ATOM 2061 C CA . THR B 1 111 ? -3.736 -35.688 -23.766 1 96.19 111 THR B CA 1
ATOM 2062 C C . THR B 1 111 ? -3.379 -37.062 -23.266 1 96.19 111 THR B C 1
ATOM 2064 O O . THR B 1 111 ? -3.67 -38.062 -23.922 1 96.19 111 THR B O 1
ATOM 2067 N N . LEU B 1 112 ? -2.762 -37.125 -22.109 1 94.12 112 LEU B N 1
ATOM 2068 C CA . LEU B 1 112 ? -2.426 -38.406 -21.484 1 94.12 112 LEU B CA 1
ATOM 2069 C C . LEU B 1 112 ? -3.684 -39.219 -21.219 1 94.12 112 LEU B C 1
ATOM 2071 O O . LEU B 1 112 ? -3.707 -40.438 -21.469 1 94.12 112 LEU B O 1
ATOM 2075 N N . GLU B 1 113 ? -4.625 -38.625 -20.703 1 95.69 113 GLU B N 1
ATOM 2076 C CA . GLU B 1 113 ? -5.887 -39.281 -20.438 1 95.69 113 GLU B CA 1
ATOM 2077 C C . GLU B 1 113 ? -6.469 -39.906 -21.703 1 95.69 113 GLU B C 1
ATOM 2079 O O . GLU B 1 113 ? -6.871 -41.062 -21.703 1 95.69 113 GLU B O 1
ATOM 2084 N N . LEU B 1 114 ? -6.488 -39.156 -22.766 1 95.75 114 LEU B N 1
ATOM 2085 C CA . LEU B 1 114 ? -7.023 -39.625 -24.031 1 95.75 114 LEU B CA 1
ATOM 2086 C C . LEU B 1 114 ? -6.211 -40.812 -24.562 1 95.75 114 LEU B C 1
ATOM 2088 O O . LEU B 1 114 ? -6.773 -41.781 -25.078 1 95.75 114 LEU B O 1
ATOM 2092 N N . THR B 1 115 ? -4.934 -40.656 -24.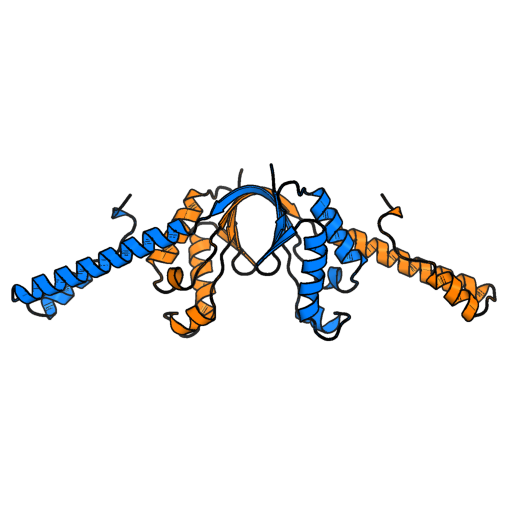422 1 96.31 115 THR B N 1
ATOM 2093 C CA . THR B 1 115 ? -4.047 -41.719 -24.859 1 96.31 115 THR B CA 1
ATOM 2094 C C . THR B 1 115 ? -4.32 -43 -24.062 1 96.31 115 THR B C 1
ATOM 2096 O O . THR B 1 115 ? -4.367 -44.094 -24.641 1 96.31 115 THR B O 1
ATOM 2099 N N . LEU B 1 116 ? -4.539 -42.875 -22.781 1 94.94 116 LEU B N 1
ATOM 2100 C CA . LEU B 1 116 ? -4.805 -44 -21.922 1 94.94 116 LEU B CA 1
ATOM 2101 C C . LEU B 1 116 ? -6.156 -44.625 -22.25 1 94.94 116 LEU B C 1
ATOM 2103 O O . LEU B 1 116 ? -6.293 -45.875 -22.266 1 94.94 116 LEU B O 1
ATOM 2107 N N . ILE B 1 117 ? -7.117 -43.844 -22.578 1 95.75 117 ILE B N 1
ATOM 2108 C CA . ILE B 1 117 ? -8.445 -44.312 -22.969 1 95.75 117 ILE B CA 1
ATOM 2109 C C . ILE B 1 117 ? -8.344 -45.094 -24.281 1 95.75 117 ILE B C 1
ATOM 2111 O O . ILE B 1 117 ? -8.875 -46.219 -24.375 1 95.75 117 ILE B O 1
ATOM 2115 N N . ASN B 1 118 ? -7.633 -44.562 -25.172 1 96.25 118 ASN B N 1
ATOM 2116 C CA . ASN B 1 118 ? -7.496 -45.188 -26.5 1 96.25 118 ASN B CA 1
ATOM 2117 C C . ASN B 1 118 ? -6.695 -46.469 -26.422 1 96.25 118 ASN B C 1
ATOM 2119 O O . ASN B 1 118 ? -6.828 -47.344 -27.297 1 96.25 118 ASN B O 1
ATOM 2123 N N . SER B 1 119 ? -5.898 -46.625 -25.375 1 96 119 SER B N 1
ATOM 2124 C CA . SER B 1 119 ? -5.098 -47.844 -25.203 1 96 119 SER B CA 1
ATOM 2125 C C . SER B 1 119 ? -5.914 -48.938 -24.531 1 96 119 SER B C 1
ATOM 2127 O O . SER B 1 119 ? -5.422 -50.062 -24.375 1 96 119 SER B O 1
ATOM 2129 N N . GLY B 1 120 ? -7.09 -48.625 -24.109 1 94.88 120 GLY B N 1
ATOM 2130 C CA . GLY B 1 120 ? -8.008 -49.625 -23.609 1 94.88 120 GLY B CA 1
ATOM 2131 C C . GLY B 1 120 ? -7.969 -49.781 -22.094 1 94.88 120 GLY B C 1
ATOM 2132 O O . GLY B 1 120 ? -8.492 -50.75 -21.547 1 94.88 120 GLY B O 1
ATOM 2133 N N . LEU B 1 121 ? -7.266 -48.844 -21.422 1 93.69 121 LEU B N 1
ATOM 2134 C CA . LEU B 1 121 ? -7.188 -48.906 -19.969 1 93.69 121 LEU B CA 1
ATOM 2135 C C . LEU B 1 121 ? -8.531 -48.562 -19.328 1 93.69 121 LEU B C 1
ATOM 2137 O O . LEU B 1 121 ? -9.258 -47.719 -19.828 1 93.69 121 LEU B O 1
ATOM 2141 N N . GLU B 1 122 ? -8.859 -49.25 -18.219 1 95.94 122 GLU B N 1
ATOM 2142 C CA . GLU B 1 122 ? -10.102 -49 -17.484 1 95.94 122 GLU B CA 1
ATOM 2143 C C . GLU B 1 122 ? -10.062 -47.656 -16.781 1 95.94 122 GLU B C 1
ATOM 2145 O O . GLU B 1 122 ? -9 -47.219 -16.344 1 95.94 122 GLU B O 1
ATOM 2150 N N . ARG B 1 123 ? -11.234 -47.031 -16.609 1 95.44 123 ARG B N 1
ATOM 2151 C CA . ARG B 1 123 ? -11.375 -45.688 -16.047 1 95.44 123 ARG B CA 1
ATOM 2152 C C . ARG B 1 123 ? -10.75 -45.625 -14.648 1 95.44 123 ARG B C 1
ATOM 2154 O O . ARG B 1 123 ? -10.055 -44.656 -14.328 1 95.44 123 ARG B O 1
ATOM 2161 N N . ALA B 1 124 ? -10.961 -46.688 -13.883 1 95.75 124 ALA B N 1
ATOM 2162 C CA . ALA B 1 124 ? -10.438 -46.688 -12.523 1 95.75 124 ALA B CA 1
ATOM 2163 C C . ALA B 1 124 ? -8.914 -46.625 -12.516 1 95.75 124 ALA B C 1
ATOM 2165 O O . ALA B 1 124 ? -8.32 -45.906 -11.703 1 95.75 124 ALA B O 1
ATOM 2166 N N . LYS B 1 125 ? -8.297 -47.344 -13.406 1 95.94 125 LYS B N 1
ATOM 2167 C CA . LYS B 1 125 ? -6.844 -47.375 -13.516 1 95.94 125 LYS B CA 1
ATOM 2168 C C . LYS B 1 125 ? -6.32 -46.031 -14.039 1 95.94 125 LYS B C 1
ATOM 2170 O O . LYS B 1 125 ? -5.27 -45.562 -13.609 1 95.94 125 LYS B O 1
ATOM 2175 N N . ILE B 1 126 ? -7.008 -45.469 -15 1 96.5 126 ILE B N 1
ATOM 2176 C CA . ILE B 1 126 ? -6.652 -44.188 -15.555 1 96.5 126 ILE B CA 1
ATOM 2177 C C . ILE B 1 126 ? -6.656 -43.125 -14.453 1 96.5 126 ILE B C 1
ATOM 2179 O O . ILE B 1 126 ? -5.703 -42.344 -14.32 1 96.5 126 ILE B O 1
ATOM 2183 N N . ASP B 1 127 ? -7.734 -43.062 -13.664 1 95.31 127 ASP B N 1
ATOM 2184 C CA . ASP B 1 127 ? -7.84 -42.125 -12.578 1 95.31 127 ASP B CA 1
ATOM 2185 C C . ASP B 1 127 ? -6.691 -42.281 -11.578 1 95.31 127 ASP B C 1
ATOM 2187 O O . ASP B 1 127 ? -6.164 -41.281 -11.062 1 95.31 127 ASP B O 1
ATOM 2191 N N . GLU B 1 128 ? -6.332 -43.5 -11.32 1 95.06 128 GLU B N 1
ATOM 219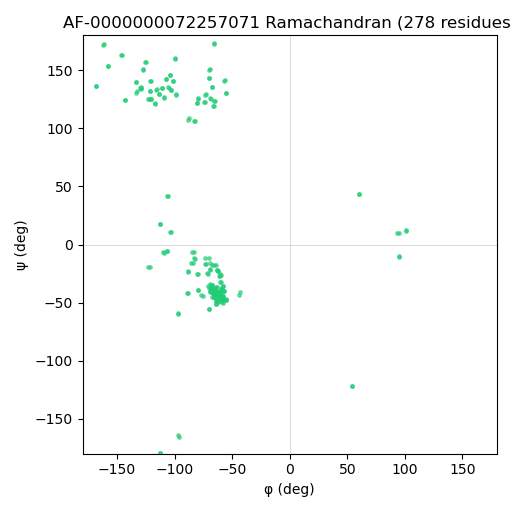2 C CA . GLU B 1 128 ? -5.223 -43.812 -10.414 1 95.06 128 GLU B CA 1
ATOM 2193 C C . GLU B 1 128 ? -3.918 -43.188 -10.938 1 95.06 128 GLU B C 1
ATOM 2195 O O . GLU B 1 128 ? -3.145 -42.625 -10.172 1 95.06 128 GLU B O 1
ATOM 2200 N N . ILE B 1 129 ? -3.693 -43.406 -12.227 1 94.06 129 ILE B N 1
ATOM 2201 C CA . ILE B 1 129 ? -2.473 -42.906 -12.859 1 94.06 129 ILE B CA 1
ATOM 2202 C C . ILE B 1 129 ? -2.465 -41.375 -12.859 1 94.06 129 ILE B C 1
ATOM 2204 O O . ILE B 1 129 ? -1.466 -40.75 -12.492 1 94.06 129 ILE B O 1
ATOM 2208 N N . LEU B 1 130 ? -3.613 -40.781 -13.219 1 94.25 130 LEU B N 1
ATOM 2209 C CA . LEU B 1 130 ? -3.699 -39.312 -13.328 1 94.25 130 LEU B CA 1
ATOM 2210 C C . LEU B 1 130 ? -3.6 -38.656 -11.961 1 94.25 130 LEU B C 1
ATOM 2212 O O . LEU B 1 130 ? -3.021 -37.562 -11.828 1 94.25 130 LEU B O 1
ATOM 2216 N N . ASN B 1 131 ? -4.113 -39.281 -10.922 1 92.19 131 ASN B N 1
ATOM 2217 C CA . ASN B 1 131 ? -4.109 -38.719 -9.578 1 92.19 131 ASN B CA 1
ATOM 2218 C C . ASN B 1 131 ? -2.697 -38.656 -9 1 92.19 131 ASN B C 1
ATOM 2220 O O . ASN B 1 131 ? -2.438 -37.906 -8.062 1 92.19 131 ASN B O 1
ATOM 2224 N N . LYS B 1 132 ? -1.806 -39.375 -9.602 1 91.62 132 LYS B N 1
ATOM 2225 C CA . LYS B 1 132 ? -0.416 -39.406 -9.156 1 91.62 132 LYS B CA 1
ATOM 2226 C C . LYS B 1 132 ? 0.37 -38.25 -9.773 1 91.62 132 LYS B C 1
ATOM 2228 O O . LYS B 1 132 ? 1.472 -37.938 -9.328 1 91.62 132 LYS B O 1
ATOM 2233 N N . GLN B 1 133 ? -0.297 -37.656 -10.859 1 88.62 133 GLN B N 1
ATOM 2234 C CA . GLN B 1 133 ? 0.375 -36.531 -11.523 1 88.62 133 GLN B CA 1
ATOM 2235 C C . GLN B 1 133 ? 0.011 -35.188 -10.859 1 88.62 133 GLN B C 1
ATOM 2237 O O . GLN B 1 133 ? -1.139 -34.75 -10.93 1 88.62 133 GLN B O 1
ATOM 2242 N N . ILE B 1 134 ? 0.952 -34.625 -10.133 1 87.62 134 ILE B N 1
ATOM 2243 C CA . ILE B 1 134 ? 0.696 -33.375 -9.438 1 87.62 134 ILE B CA 1
ATOM 2244 C C . ILE B 1 134 ? 1.584 -32.25 -10.016 1 87.62 134 ILE B C 1
ATOM 2246 O O . ILE B 1 134 ? 2.783 -32.469 -10.219 1 87.62 134 ILE B O 1
ATOM 2250 N N . PHE B 1 135 ? 0.938 -31.094 -10.273 1 88.94 135 PHE B N 1
ATOM 2251 C CA . PHE B 1 135 ? 1.706 -29.953 -10.742 1 88.94 135 PHE B CA 1
ATOM 2252 C C . PHE B 1 135 ? 2.678 -29.469 -9.664 1 88.94 135 PHE B C 1
ATOM 2254 O O . PHE B 1 135 ? 2.293 -29.297 -8.508 1 88.94 135 PHE B O 1
ATOM 2261 N N . SER B 1 136 ? 4.012 -29.391 -9.953 1 83.06 136 SER B N 1
ATOM 2262 C CA . SER B 1 136 ? 5.023 -28.891 -9.031 1 83.06 136 SER B CA 1
ATOM 2263 C C . SER B 1 136 ? 5.961 -27.906 -9.727 1 83.06 136 SER B C 1
ATOM 2265 O O . SER B 1 136 ? 6.348 -28.125 -10.883 1 83.06 136 SER B O 1
ATOM 2267 N N . LEU B 1 137 ? 6.16 -26.75 -9.102 1 75.94 137 LEU B N 1
ATOM 2268 C CA . LEU B 1 137 ? 7.102 -25.781 -9.625 1 75.94 137 LEU B CA 1
ATOM 2269 C C . LEU B 1 137 ? 8.539 -26.266 -9.469 1 75.94 137 LEU B C 1
ATOM 2271 O O . LEU B 1 137 ? 9.43 -25.828 -10.203 1 75.94 137 LEU B O 1
ATOM 2275 N N . GLU B 1 138 ? 8.898 -26.969 -8.336 1 62.34 138 GLU B N 1
ATOM 2276 C CA . GLU B 1 138 ? 10.258 -27.453 -8.125 1 62.34 138 GLU B CA 1
ATOM 2277 C C . GLU B 1 138 ? 10.836 -28.062 -9.398 1 62.34 138 GLU B C 1
ATOM 2279 O O . GLU B 1 138 ? 12.031 -27.938 -9.664 1 62.34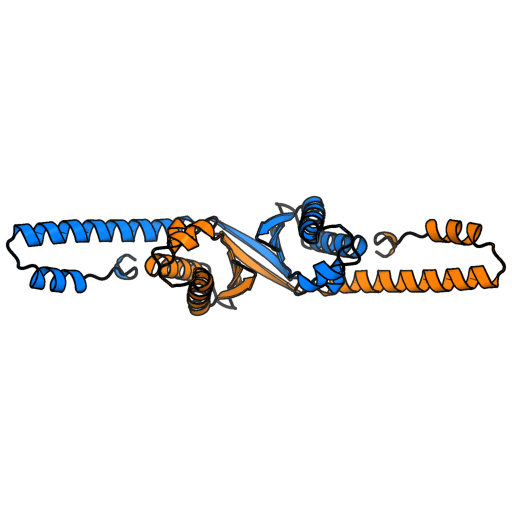 138 GLU B O 1
ATOM 2284 N N . ASN B 1 139 ? 10.148 -28.719 -10.047 1 46.28 139 ASN B N 1
ATOM 2285 C CA . ASN B 1 139 ? 10.703 -29.547 -11.109 1 46.28 139 ASN B CA 1
ATOM 2286 C C . ASN B 1 139 ? 11.141 -28.703 -12.305 1 46.28 139 ASN B C 1
ATOM 2288 O O . ASN B 1 139 ? 11.758 -29.219 -13.242 1 46.28 139 ASN B O 1
ATOM 2292 N N . ARG B 1 140 ? 10.867 -27.453 -12.516 1 42.81 140 ARG B N 1
ATOM 2293 C CA . ARG B 1 140 ? 11.258 -26.766 -13.742 1 42.81 140 ARG B CA 1
ATOM 2294 C C . ARG B 1 140 ? 12.367 -25.766 -13.484 1 42.81 140 ARG B C 1
ATOM 2296 O O . ARG B 1 140 ? 12.719 -24.969 -14.367 1 42.81 140 ARG B O 1
ATOM 2303 N N . ILE B 1 141 ? 12.883 -25.391 -12.242 1 37.09 141 ILE B N 1
ATOM 2304 C CA . ILE B 1 141 ? 14.195 -24.75 -12.234 1 37.09 141 ILE B CA 1
ATOM 2305 C C . ILE B 1 141 ? 15.281 -25.781 -12.523 1 37.09 141 ILE B C 1
ATOM 2307 O O . ILE B 1 141 ? 15.297 -26.859 -11.93 1 37.09 141 ILE B O 1
#

pLDDT: mean 91.3, std 9.35, range [37.09, 97.62]

InterPro domains:
  IPR019199 Virulence-associated protein D / CRISPR associated protein Cas2 [PF09827] (3-86)

Radius of gyration: 26.91 Å; Cα contacts (8 Å, |Δi|>4): 397; chains: 2; bounding box: 41×96×54 Å

Sequence (282 aa):
MSRYLITFDMDTNCLKDNYHGNTHNNAYYDIRNTLEKHGFEHLQGSVYLGKEGISEAHGTIAIQDLTAKFDWFYPCVSNIKFYRIESDLNADFIAENVHKAKEAFKQQMKTLELTLINSGLERAKIDEILNKQIFSLENRIMSRYLITFDMDTNCLKDNYHGNTHNNAYYDIRNTLEKHGFEHLQGSVYLGKEGISEAHGTIAIQDLTAKFDWFYPCVSNIKFYRIESDLNADFIAENVHKAKEAFKQQMKTLELTLINSGLERAKIDEILNKQIFSLENRI

Secondary structure (DSSP, 8-state):
--EEEEEEEE-HHHHHHH-SSS-THHHHHHHHHHHHHTTEEEEETTEEEEPTT--HHHHHHHHHHHHHH-TTHHHHEEEEEEEEEEEEEE-HHHHHHHHHHHHHHHHHHHHHHHHHHHTT--HHHHHHHHHT----SGGG-/--EEEEEEEE-HHHHHHH-SSS-THHHHHHHHHHHHHTTEEEEETTEEEEPTT--HHHHHHHHHHHHHH-TTHHHHEEEEEEEEEEEEEE-HHHHHHHHHHHHHHHHHHHHHHHHHHHTT--HHHHHHHHHT----SGGG-

Nearest PDB structures (foldseek):
  3ui3-assembly1_B  TM=8.798E-01  e=9.802E-07  Streptococcus sp. 'group G'
  3ui3-assembly1_A  TM=8.877E-01  e=1.463E-06  Streptococcus sp. 'group G'
  1lxn-assembly1_A  TM=4.931E-01  e=4.396E-01  Methanothermobacter thermautotrophicus
  6fxd-assembly1_B-2  TM=4.789E-01  e=5.023E-01  Pseudomonas fluorescens
  4kse-assembly1_B  TM=3.572E-01  e=4.544E+00  HIV-1 M:B_HXB2R